Protein AF-A0A7C0Z075-F1 (afdb_monomer_lite)

Structure (mmCIF, N/CA/C/O backbone):
data_AF-A0A7C0Z075-F1
#
_entry.id   AF-A0A7C0Z075-F1
#
loop_
_atom_site.group_PDB
_atom_site.id
_atom_site.type_symbol
_atom_site.label_atom_id
_atom_site.label_alt_id
_atom_site.label_comp_id
_atom_site.label_asym_id
_atom_site.label_entity_id
_atom_site.label_seq_id
_atom_site.pdbx_PDB_ins_code
_atom_site.Cartn_x
_atom_site.Cartn_y
_atom_site.Cartn_z
_atom_site.occupancy
_atom_site.B_iso_or_equiv
_atom_site.auth_seq_id
_atom_site.auth_comp_id
_atom_site.auth_asym_id
_atom_site.auth_atom_id
_atom_site.pdbx_PDB_model_num
ATOM 1 N N . MET A 1 1 ? 10.831 -14.791 -7.312 1.00 82.00 1 MET A N 1
ATOM 2 C CA . MET A 1 1 ? 11.013 -13.399 -7.764 1.00 82.00 1 MET A CA 1
ATOM 3 C C . MET A 1 1 ? 12.440 -13.227 -8.259 1.00 82.00 1 MET A C 1
ATOM 5 O O . MET A 1 1 ? 13.346 -13.721 -7.596 1.00 82.00 1 MET A O 1
ATOM 9 N N . TYR A 1 2 ? 12.638 -12.569 -9.396 1.00 87.31 2 TYR A N 1
ATOM 10 C CA . TYR A 1 2 ? 13.955 -12.179 -9.904 1.00 87.31 2 TYR A CA 1
ATOM 11 C C . TYR A 1 2 ? 13.873 -10.801 -10.564 1.00 87.31 2 TYR A C 1
ATOM 13 O O . TYR A 1 2 ? 12.789 -10.328 -10.909 1.00 87.31 2 TYR A O 1
ATOM 21 N N . VAL A 1 3 ? 15.024 -10.152 -10.726 1.00 93.06 3 VAL A N 1
ATOM 22 C CA . VAL A 1 3 ? 15.117 -8.815 -11.324 1.00 93.06 3 VAL A CA 1
ATOM 23 C C . VAL A 1 3 ? 15.814 -8.900 -12.670 1.00 93.06 3 VAL A C 1
ATOM 25 O O . VAL A 1 3 ? 16.849 -9.546 -12.785 1.00 93.06 3 VAL A O 1
ATOM 28 N N . VAL A 1 4 ? 15.299 -8.216 -13.684 1.00 94.50 4 VAL A N 1
ATOM 29 C CA . VAL A 1 4 ? 16.052 -7.949 -14.914 1.00 94.50 4 VAL A CA 1
ATOM 30 C C . VAL A 1 4 ? 16.475 -6.488 -14.905 1.00 94.50 4 VAL A C 1
ATOM 32 O O . VAL A 1 4 ? 15.643 -5.595 -14.751 1.00 94.50 4 VAL A O 1
ATOM 35 N N . ILE A 1 5 ? 17.774 -6.250 -15.060 1.00 95.38 5 ILE A N 1
ATOM 36 C CA . ILE A 1 5 ? 18.376 -4.919 -15.115 1.00 95.38 5 ILE A CA 1
ATOM 37 C C . ILE A 1 5 ? 18.828 -4.684 -16.550 1.00 95.38 5 ILE A C 1
ATOM 39 O O . ILE A 1 5 ? 19.746 -5.348 -17.034 1.00 95.38 5 ILE A O 1
ATOM 43 N N . ILE A 1 6 ? 18.207 -3.723 -17.224 1.00 95.25 6 ILE A N 1
ATOM 44 C CA . ILE A 1 6 ? 18.663 -3.242 -18.526 1.00 95.25 6 ILE A CA 1
ATOM 45 C C . ILE A 1 6 ? 19.700 -2.154 -18.281 1.00 95.25 6 ILE A C 1
ATOM 47 O O . ILE A 1 6 ? 19.419 -1.159 -17.602 1.00 95.25 6 ILE A O 1
ATOM 51 N N . ARG A 1 7 ? 20.899 -2.349 -18.838 1.00 94.62 7 ARG A N 1
ATOM 52 C CA . ARG A 1 7 ? 22.013 -1.403 -18.704 1.00 94.62 7 ARG A CA 1
ATOM 53 C C . ARG A 1 7 ? 21.632 -0.015 -19.213 1.00 94.62 7 ARG A C 1
ATOM 55 O O . ARG A 1 7 ? 21.150 0.139 -20.329 1.00 94.62 7 ARG A O 1
ATOM 62 N N . GLY A 1 8 ? 21.915 0.981 -18.388 1.00 92.94 8 GLY A N 1
ATOM 63 C CA . GLY A 1 8 ? 21.719 2.400 -18.653 1.00 92.94 8 GLY A CA 1
ATOM 64 C C . GLY A 1 8 ? 22.325 3.220 -17.516 1.00 92.94 8 GLY A C 1
ATOM 65 O O . GLY A 1 8 ? 22.737 2.630 -16.518 1.00 92.94 8 GLY A O 1
ATOM 66 N N . PRO A 1 9 ? 22.399 4.555 -17.614 1.00 94.62 9 PRO A N 1
ATOM 67 C CA . PRO A 1 9 ? 22.987 5.388 -16.566 1.00 94.62 9 PRO A CA 1
ATOM 68 C C . PRO A 1 9 ? 22.493 5.028 -15.152 1.00 94.62 9 PRO A C 1
ATOM 70 O O . PRO A 1 9 ? 21.284 4.964 -14.913 1.00 94.62 9 PRO A O 1
ATOM 73 N N . GLY A 1 10 ? 23.434 4.778 -14.233 1.00 91.50 10 GLY A N 1
ATOM 74 C CA . GLY A 1 10 ? 23.166 4.428 -12.831 1.00 91.50 10 GLY A CA 1
ATOM 75 C C . GLY A 1 10 ? 22.965 2.934 -12.541 1.00 91.50 10 GLY A C 1
ATOM 76 O O . GLY A 1 10 ? 22.656 2.583 -11.402 1.00 91.50 10 GLY A O 1
ATOM 77 N N . TYR A 1 11 ? 23.128 2.037 -13.524 1.00 94.75 11 TYR A N 1
ATOM 78 C CA . TYR A 1 11 ? 22.922 0.598 -13.305 1.00 94.75 11 TYR A CA 1
ATOM 79 C C . TYR A 1 11 ? 23.939 -0.019 -12.332 1.00 94.75 11 TYR A C 1
ATOM 81 O O . TYR A 1 11 ? 23.600 -0.977 -11.644 1.00 94.75 11 TYR A O 1
ATOM 89 N N . GLU A 1 12 ? 25.165 0.503 -12.243 1.00 95.56 12 GLU A N 1
ATOM 90 C CA . GLU A 1 12 ? 26.201 -0.029 -11.353 1.00 95.56 12 GLU A CA 1
ATOM 91 C C . GLU A 1 12 ? 25.809 0.108 -9.879 1.00 95.56 12 GLU A C 1
ATOM 93 O O . GLU A 1 12 ? 26.007 -0.819 -9.091 1.00 95.56 12 GLU A O 1
ATOM 98 N N . GLU A 1 13 ? 25.213 1.245 -9.512 1.00 93.88 13 GLU A N 1
ATOM 99 C CA . GLU A 1 13 ? 24.719 1.489 -8.154 1.00 93.88 13 GLU A CA 1
ATOM 100 C C . GLU A 1 13 ? 23.570 0.542 -7.810 1.00 93.88 13 GLU A C 1
ATOM 102 O O . GLU A 1 13 ? 23.554 -0.044 -6.729 1.00 93.88 13 GLU A O 1
ATOM 107 N N . VAL A 1 14 ? 22.657 0.328 -8.762 1.00 92.94 14 VAL A N 1
ATOM 108 C CA . VAL A 1 14 ? 21.564 -0.639 -8.622 1.00 92.94 14 VAL A CA 1
ATOM 109 C C . VAL A 1 14 ? 22.109 -2.053 -8.436 1.00 92.94 14 VAL A C 1
ATOM 111 O O . VAL A 1 14 ? 21.690 -2.754 -7.521 1.00 92.94 14 VAL A O 1
ATOM 114 N N . VAL A 1 15 ? 23.044 -2.490 -9.286 1.00 94.69 15 VAL A N 1
ATOM 115 C CA . VAL A 1 15 ? 23.647 -3.829 -9.201 1.00 94.69 15 VAL A CA 1
ATOM 116 C C . VAL A 1 15 ? 24.309 -4.023 -7.843 1.00 94.69 15 VAL A C 1
ATOM 118 O O . VAL A 1 15 ? 24.122 -5.066 -7.218 1.00 94.69 15 VAL A O 1
ATOM 121 N N . LYS A 1 16 ? 25.045 -3.018 -7.357 1.00 93.88 16 LYS A N 1
ATOM 122 C CA . LYS A 1 16 ? 25.688 -3.052 -6.041 1.00 93.88 16 LYS A CA 1
ATOM 123 C C . LYS A 1 16 ? 24.668 -3.234 -4.913 1.00 93.88 16 LYS A C 1
ATOM 125 O O . LYS A 1 16 ? 24.890 -4.074 -4.045 1.00 93.88 16 LYS A O 1
ATOM 130 N N . GLU A 1 17 ? 23.566 -2.489 -4.943 1.00 90.38 17 GLU A N 1
ATOM 131 C CA . GLU A 1 17 ? 22.503 -2.555 -3.929 1.00 90.38 17 GLU A CA 1
ATOM 132 C C . GLU A 1 17 ? 21.728 -3.882 -3.980 1.00 90.38 17 GLU A C 1
ATOM 134 O O . GLU A 1 17 ? 21.493 -4.525 -2.963 1.00 90.38 17 GLU A O 1
ATOM 139 N N . ILE A 1 18 ? 21.373 -4.357 -5.174 1.00 90.00 18 ILE A N 1
ATOM 140 C CA . ILE A 1 18 ? 20.684 -5.644 -5.357 1.00 90.00 18 ILE A CA 1
ATOM 141 C C . ILE A 1 18 ? 21.580 -6.809 -4.905 1.00 90.00 18 ILE A C 1
ATOM 143 O O . ILE A 1 18 ? 21.107 -7.744 -4.254 1.00 90.00 18 ILE A O 1
ATOM 147 N N . THR A 1 19 ? 22.884 -6.729 -5.193 1.00 90.50 19 THR A N 1
ATOM 148 C CA . THR A 1 19 ? 23.871 -7.737 -4.776 1.00 90.50 19 THR A CA 1
ATOM 149 C C . THR A 1 19 ? 24.065 -7.744 -3.262 1.00 90.50 19 THR A C 1
ATOM 151 O O . THR A 1 19 ? 24.105 -8.820 -2.668 1.00 90.50 19 THR A O 1
ATOM 154 N N . SER A 1 20 ? 24.150 -6.574 -2.614 1.00 88.94 20 SER A N 1
ATOM 155 C CA . SER A 1 20 ? 24.311 -6.487 -1.152 1.00 88.94 20 SER A CA 1
ATOM 156 C C . SER A 1 20 ? 23.126 -7.095 -0.394 1.00 88.94 20 SER A C 1
ATOM 158 O O . SER A 1 20 ? 23.295 -7.587 0.719 1.00 88.94 20 SER A O 1
ATOM 160 N N . LYS A 1 21 ? 21.948 -7.126 -1.028 1.00 83.75 21 LYS A N 1
ATOM 161 C CA . LYS A 1 21 ? 20.717 -7.733 -0.510 1.00 83.75 21 LYS A CA 1
ATOM 162 C C . LYS A 1 21 ? 20.519 -9.203 -0.893 1.00 83.75 21 LYS A C 1
ATOM 164 O O . LYS A 1 21 ? 19.518 -9.796 -0.501 1.00 83.75 21 LYS A O 1
ATOM 169 N N . GLY A 1 22 ? 21.444 -9.804 -1.647 1.00 85.06 22 GLY A N 1
ATOM 170 C CA . GLY A 1 22 ? 21.376 -11.217 -2.038 1.00 85.06 22 GLY A CA 1
ATOM 171 C C . GLY A 1 22 ? 20.229 -11.558 -2.998 1.00 85.06 22 GLY A C 1
ATOM 172 O O . GLY A 1 22 ? 19.761 -12.695 -3.018 1.00 85.06 22 GLY A O 1
ATOM 173 N N . ILE A 1 23 ? 19.746 -10.588 -3.779 1.00 83.94 23 ILE A N 1
ATOM 174 C CA . ILE A 1 23 ? 18.642 -10.786 -4.726 1.00 83.94 23 ILE A CA 1
ATOM 175 C C . ILE A 1 23 ? 19.183 -11.391 -6.025 1.00 83.94 23 ILE A C 1
ATOM 177 O O . ILE A 1 23 ? 20.178 -10.917 -6.572 1.00 83.94 23 ILE A O 1
ATOM 181 N N . SER A 1 24 ? 18.488 -12.389 -6.573 1.00 87.69 24 SER A N 1
ATOM 182 C CA . SER A 1 24 ? 18.804 -12.914 -7.905 1.00 87.69 24 SER A CA 1
ATOM 183 C C . SER A 1 24 ? 18.434 -11.909 -8.997 1.00 87.69 24 SER A C 1
ATOM 185 O O . SER A 1 24 ? 17.286 -11.454 -9.071 1.00 87.69 24 SER A O 1
ATOM 187 N N . PHE A 1 25 ? 19.380 -11.605 -9.884 1.00 93.25 25 PHE A N 1
ATOM 188 C CA . PHE A 1 25 ? 19.151 -10.709 -11.011 1.00 93.25 25 PHE A CA 1
ATOM 189 C C . PHE A 1 25 ? 19.828 -11.183 -12.299 1.00 93.25 25 PHE A C 1
ATOM 191 O O . PHE A 1 25 ? 20.830 -11.897 -12.283 1.00 93.25 25 PHE A O 1
ATOM 198 N N . HIS A 1 26 ? 19.293 -10.715 -13.421 1.00 94.25 26 HIS A N 1
ATOM 199 C CA . HIS A 1 26 ? 19.885 -10.822 -14.744 1.00 94.25 26 HIS A CA 1
ATOM 200 C C . HIS A 1 26 ? 20.260 -9.427 -15.227 1.00 94.25 26 HIS A C 1
ATOM 202 O O . HIS A 1 26 ? 19.407 -8.549 -15.346 1.00 94.25 26 HIS A O 1
ATOM 208 N N . LEU A 1 27 ? 21.543 -9.218 -15.511 1.00 94.50 27 LEU A N 1
ATOM 209 C CA . LEU A 1 27 ? 22.021 -7.992 -16.135 1.00 94.50 27 LEU A CA 1
ATOM 210 C C . LEU A 1 27 ? 22.032 -8.184 -17.651 1.00 94.50 27 LEU A C 1
ATOM 212 O O . LEU A 1 27 ? 22.744 -9.050 -18.155 1.00 94.50 27 LEU A O 1
ATOM 216 N N . VAL A 1 28 ? 21.253 -7.376 -18.363 1.00 93.00 28 VAL A N 1
ATOM 217 C CA . VAL A 1 28 ? 21.014 -7.534 -19.799 1.00 93.00 28 VAL A CA 1
ATOM 218 C C . VAL A 1 28 ? 21.443 -6.274 -20.543 1.00 93.00 28 VAL A C 1
ATOM 220 O O . VAL A 1 28 ? 21.228 -5.145 -20.092 1.00 93.00 28 VAL A O 1
ATOM 223 N N . ASP A 1 29 ? 22.075 -6.479 -21.695 1.00 85.44 29 ASP A N 1
ATOM 224 C CA . ASP A 1 29 ? 22.382 -5.411 -22.636 1.00 85.44 29 ASP A CA 1
ATOM 225 C C . ASP A 1 29 ? 21.190 -5.163 -23.570 1.00 85.44 29 ASP A C 1
ATOM 227 O O . ASP A 1 29 ? 20.505 -6.101 -23.977 1.00 85.44 29 ASP A O 1
ATOM 231 N N . SER A 1 30 ? 20.963 -3.903 -23.942 1.00 74.00 30 SER A N 1
ATOM 232 C CA . SER A 1 30 ? 19.887 -3.498 -24.857 1.00 74.00 30 SER A CA 1
ATOM 233 C C . SER A 1 30 ? 19.842 -4.289 -26.172 1.00 74.00 30 SER A C 1
ATOM 235 O O . SER A 1 30 ? 18.768 -4.486 -26.731 1.00 74.00 30 SER A O 1
ATOM 237 N N . SER A 1 31 ? 20.989 -4.788 -26.638 1.00 74.44 31 SER A N 1
ATOM 238 C CA . SER A 1 31 ? 21.134 -5.545 -27.888 1.00 74.44 31 SER A CA 1
ATOM 239 C C . SER A 1 31 ? 20.492 -6.940 -27.891 1.00 74.44 31 SER A C 1
ATOM 241 O O . SER A 1 31 ? 20.316 -7.519 -28.960 1.00 74.44 31 SER A O 1
ATOM 243 N N . ILE A 1 32 ? 20.137 -7.483 -26.724 1.00 79.62 32 ILE A N 1
ATOM 244 C CA . ILE A 1 32 ? 19.656 -8.870 -26.564 1.00 79.62 32 ILE A CA 1
ATOM 245 C C . ILE A 1 32 ? 18.150 -8.900 -26.221 1.00 79.62 32 ILE A C 1
ATOM 247 O O . ILE A 1 32 ? 17.553 -9.958 -26.041 1.00 79.62 32 ILE A O 1
ATOM 251 N N . ILE A 1 33 ? 17.503 -7.735 -26.133 1.00 82.12 33 ILE A N 1
ATOM 252 C CA . ILE A 1 33 ? 16.123 -7.606 -25.656 1.00 82.12 33 ILE A CA 1
ATOM 253 C C . ILE A 1 33 ? 15.150 -7.595 -26.832 1.00 82.12 33 ILE A C 1
ATOM 255 O O . ILE A 1 33 ? 15.295 -6.805 -27.765 1.00 82.12 33 ILE A O 1
ATOM 259 N N . ASN A 1 34 ? 14.093 -8.407 -26.744 1.00 88.62 34 ASN A N 1
ATOM 260 C CA . ASN A 1 34 ? 12.911 -8.231 -27.582 1.00 88.62 34 ASN A CA 1
ATOM 261 C C . ASN A 1 34 ? 12.144 -6.977 -27.122 1.00 88.62 34 ASN A C 1
ATOM 263 O O . ASN A 1 34 ? 11.273 -7.035 -26.252 1.00 88.62 34 ASN A O 1
ATOM 267 N N . GLU A 1 35 ? 12.528 -5.820 -27.660 1.00 90.06 35 GLU A N 1
ATOM 268 C CA . GLU A 1 35 ? 12.030 -4.516 -27.217 1.00 90.06 35 GLU A CA 1
ATOM 269 C C . GLU A 1 35 ? 10.503 -4.384 -27.361 1.00 90.06 35 GLU A C 1
ATOM 271 O O . GLU A 1 35 ? 9.847 -3.858 -26.461 1.00 90.06 35 GLU A O 1
ATOM 276 N N . GLU A 1 36 ? 9.916 -4.883 -28.451 1.00 91.31 36 GLU A N 1
ATOM 277 C CA . GLU A 1 36 ? 8.473 -4.760 -28.697 1.00 91.31 36 GLU A CA 1
ATOM 278 C C . GLU A 1 36 ? 7.639 -5.520 -27.661 1.00 91.31 36 GLU A C 1
ATOM 280 O O . GLU A 1 36 ? 6.662 -4.989 -27.120 1.00 91.31 36 GLU A O 1
ATOM 285 N N . GLU A 1 37 ? 8.047 -6.751 -27.357 1.00 90.94 37 GLU A N 1
ATOM 286 C CA . GLU A 1 37 ? 7.407 -7.595 -26.352 1.00 90.94 37 GLU A CA 1
ATOM 287 C C . GLU A 1 37 ? 7.506 -6.975 -24.962 1.00 90.94 37 GLU A C 1
ATOM 289 O O . GLU A 1 37 ? 6.494 -6.832 -24.272 1.00 90.94 37 GLU A O 1
ATOM 294 N N . LEU A 1 38 ? 8.691 -6.492 -24.597 1.00 92.94 38 LEU A N 1
ATOM 295 C CA . LEU A 1 38 ? 8.895 -5.876 -23.299 1.00 92.94 38 LEU A CA 1
ATOM 296 C C . LEU A 1 38 ? 8.086 -4.580 -23.135 1.00 92.94 38 LEU A C 1
ATOM 298 O O . LEU A 1 38 ? 7.497 -4.333 -22.083 1.00 92.94 38 LEU A O 1
ATOM 302 N N . ILE A 1 39 ? 8.005 -3.744 -24.174 1.00 94.25 39 ILE A N 1
ATOM 303 C CA . ILE A 1 39 ? 7.161 -2.540 -24.149 1.00 94.25 39 ILE A CA 1
ATOM 304 C C . ILE A 1 39 ? 5.693 -2.919 -23.939 1.00 94.25 39 ILE A C 1
ATOM 306 O O . ILE A 1 39 ? 4.981 -2.222 -23.209 1.00 94.25 39 ILE A O 1
ATOM 310 N N . ARG A 1 40 ? 5.224 -4.000 -24.574 1.00 93.81 40 ARG A N 1
ATOM 311 C CA . ARG A 1 40 ? 3.862 -4.513 -24.393 1.00 93.81 40 ARG A CA 1
ATOM 312 C C . ARG A 1 40 ? 3.636 -4.967 -22.952 1.00 93.81 40 ARG A C 1
ATOM 314 O O . ARG A 1 40 ? 2.621 -4.582 -22.379 1.00 93.81 40 ARG A O 1
ATOM 321 N N . GLU A 1 41 ? 4.575 -5.694 -22.353 1.00 94.56 41 GLU A N 1
ATOM 322 C CA . GLU A 1 41 ? 4.500 -6.112 -20.946 1.00 94.56 41 GLU A CA 1
ATOM 323 C C . GLU A 1 41 ? 4.470 -4.918 -19.986 1.00 94.56 41 GLU A C 1
ATOM 325 O O . GLU A 1 41 ? 3.538 -4.787 -19.192 1.00 94.56 41 GLU A O 1
ATOM 330 N N . ILE A 1 42 ? 5.404 -3.970 -20.130 1.00 94.19 42 ILE A N 1
ATOM 331 C CA . ILE A 1 42 ? 5.438 -2.724 -19.342 1.00 94.19 42 ILE A CA 1
ATOM 332 C C . ILE A 1 42 ? 4.113 -1.964 -19.475 1.00 94.19 42 ILE A C 1
ATOM 334 O O . ILE A 1 42 ? 3.613 -1.362 -18.520 1.00 94.19 42 ILE A O 1
ATOM 338 N N . ARG A 1 43 ? 3.522 -1.954 -20.676 1.00 92.06 43 ARG A N 1
ATOM 339 C CA . ARG A 1 43 ? 2.240 -1.286 -20.909 1.00 92.06 43 ARG A CA 1
ATOM 340 C C . ARG A 1 43 ? 1.041 -2.051 -20.353 1.00 92.06 43 ARG A C 1
ATOM 342 O O . ARG A 1 43 ? 0.025 -1.399 -20.109 1.00 92.06 43 ARG A O 1
ATOM 349 N N . GLY A 1 44 ? 1.161 -3.364 -20.187 1.00 89.56 44 GLY A N 1
ATOM 350 C CA . GLY A 1 44 ? 0.145 -4.248 -19.620 1.00 89.56 44 GLY A CA 1
ATOM 351 C C . GLY A 1 44 ? 0.040 -4.162 -18.099 1.00 89.56 44 GLY A C 1
ATOM 352 O O . GLY A 1 44 ? -1.009 -4.494 -17.555 1.00 89.56 44 GLY A O 1
ATOM 353 N N . LEU A 1 45 ? 1.076 -3.661 -17.419 1.00 88.62 45 LEU A N 1
ATOM 354 C CA . LEU A 1 45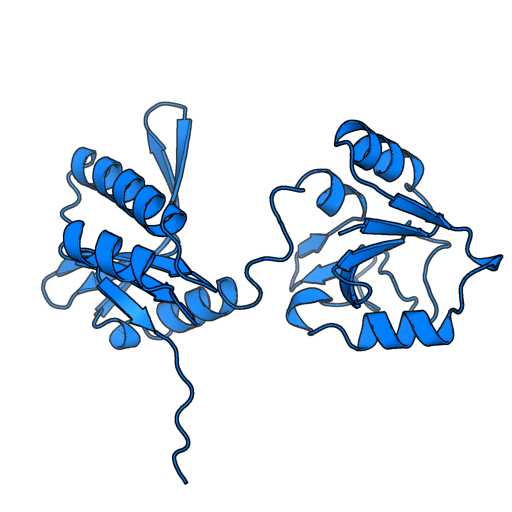 ? 1.026 -3.410 -15.980 1.00 88.62 45 LEU A CA 1
ATOM 355 C C . LEU A 1 45 ? -0.136 -2.459 -15.608 1.00 88.62 45 LEU A C 1
ATOM 357 O O . LEU A 1 45 ? -0.356 -1.452 -16.302 1.00 88.62 45 LEU A O 1
ATOM 361 N N . PRO A 1 46 ? -0.847 -2.711 -14.491 1.00 84.25 46 PRO A N 1
ATOM 362 C CA . PRO A 1 46 ? -1.889 -1.816 -14.000 1.00 84.25 46 PRO A CA 1
ATOM 363 C C . PRO A 1 46 ? -1.359 -0.385 -13.821 1.00 84.25 46 PRO A C 1
ATOM 365 O O . PRO A 1 46 ? -0.244 -0.219 -13.320 1.00 84.25 46 PRO A O 1
ATOM 368 N N . PRO A 1 47 ? -2.116 0.669 -14.192 1.00 83.31 47 PRO A N 1
ATOM 369 C CA . PRO A 1 47 ? -1.693 2.063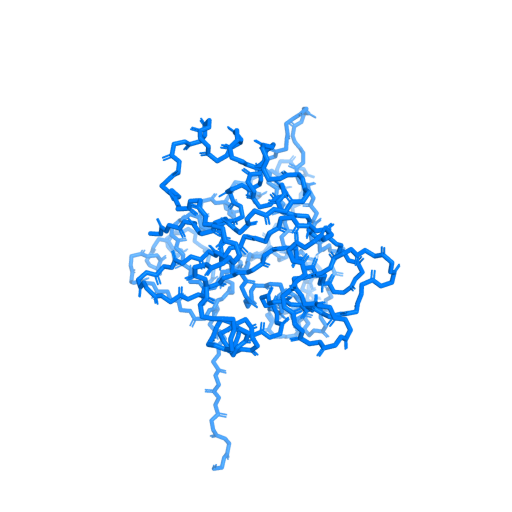 -14.021 1.00 83.31 47 PRO A CA 1
ATOM 370 C C . PRO A 1 47 ? -1.209 2.418 -12.607 1.00 83.31 47 PRO A C 1
ATOM 372 O O . PRO A 1 47 ? -0.338 3.271 -12.469 1.00 83.31 47 PRO A O 1
ATOM 375 N N . GLN A 1 48 ? -1.742 1.747 -11.586 1.00 80.06 48 GLN A N 1
ATOM 376 C CA . GLN A 1 48 ? -1.379 1.888 -10.176 1.00 80.06 48 GLN A CA 1
ATOM 377 C C . GLN A 1 48 ? 0.023 1.338 -9.867 1.00 80.06 48 GLN A C 1
ATOM 379 O O . GLN A 1 48 ? 0.714 1.884 -9.017 1.00 80.06 48 GLN A O 1
ATOM 384 N N . ILE A 1 49 ? 0.468 0.303 -10.588 1.00 81.62 49 ILE A N 1
ATOM 385 C CA . ILE A 1 49 ? 1.831 -0.236 -10.495 1.00 81.62 49 ILE A CA 1
ATOM 386 C C . ILE A 1 49 ? 2.787 0.609 -11.321 1.00 81.62 49 ILE A C 1
ATOM 388 O O . ILE A 1 49 ? 3.751 1.159 -10.797 1.00 81.62 49 ILE A O 1
ATOM 392 N N . ARG A 1 50 ? 2.525 0.714 -12.630 1.00 86.44 50 ARG A N 1
ATOM 393 C CA . ARG A 1 50 ? 3.495 1.287 -13.576 1.00 86.44 50 ARG A CA 1
ATOM 394 C C . ARG A 1 50 ? 3.572 2.808 -13.516 1.00 86.44 50 ARG A C 1
ATOM 396 O O . ARG A 1 50 ? 4.544 3.394 -13.983 1.00 86.44 50 ARG A O 1
ATOM 403 N N . GLY A 1 51 ? 2.524 3.463 -13.019 1.00 87.44 51 GLY A N 1
ATOM 404 C CA . GLY A 1 51 ? 2.385 4.911 -13.064 1.00 87.44 51 GLY A CA 1
ATOM 405 C C . GLY A 1 51 ? 2.544 5.493 -14.469 1.00 87.44 51 GLY A C 1
ATOM 406 O O . GLY A 1 51 ? 2.175 4.905 -15.490 1.00 87.44 51 GLY A O 1
ATOM 407 N N . LYS A 1 52 ? 3.118 6.692 -14.538 1.00 89.06 52 LYS A N 1
ATOM 408 C CA . LYS A 1 52 ? 3.597 7.272 -15.789 1.00 89.06 52 LYS A CA 1
ATOM 409 C C . LYS A 1 52 ? 4.912 6.598 -16.161 1.00 89.06 52 LYS A C 1
ATOM 411 O O . LYS A 1 52 ? 5.886 6.672 -15.423 1.00 89.06 52 LYS A O 1
ATOM 416 N N . ILE A 1 53 ? 4.935 6.043 -17.368 1.00 87.25 53 ILE A N 1
ATOM 417 C CA . ILE A 1 53 ? 6.092 5.340 -17.945 1.00 87.25 53 ILE A CA 1
ATOM 418 C C . ILE A 1 53 ? 6.726 6.065 -19.140 1.00 87.25 53 ILE A C 1
ATOM 420 O O . ILE A 1 53 ? 7.731 5.603 -19.662 1.00 87.25 53 ILE A O 1
ATOM 424 N N . ARG A 1 54 ? 6.147 7.192 -19.589 1.00 84.38 54 ARG A N 1
ATOM 425 C CA . ARG A 1 54 ? 6.576 7.932 -20.799 1.00 84.38 54 ARG A CA 1
ATOM 426 C C . ARG A 1 54 ? 6.808 9.434 -20.598 1.00 84.38 54 ARG A C 1
ATOM 428 O O . ARG A 1 54 ? 7.645 10.021 -21.278 1.00 84.38 54 ARG A O 1
ATOM 435 N N . TYR A 1 55 ? 6.056 10.085 -19.706 1.00 81.00 55 TYR A N 1
ATOM 436 C CA . TYR A 1 55 ? 6.153 11.530 -19.466 1.00 81.00 55 TYR A CA 1
ATOM 437 C C . TYR A 1 55 ? 6.361 11.851 -17.982 1.00 81.00 55 TYR A C 1
ATOM 439 O O . TYR A 1 55 ? 5.439 11.692 -17.185 1.00 81.00 55 TYR A O 1
ATOM 447 N N . GLY A 1 56 ? 7.567 12.316 -17.637 1.00 73.19 56 GLY A N 1
ATOM 448 C CA . GLY A 1 56 ? 8.009 12.501 -16.249 1.00 73.19 56 GLY A CA 1
ATOM 449 C C . GLY A 1 56 ? 8.423 13.926 -15.873 1.00 73.19 56 GLY A C 1
ATOM 450 O O . GLY A 1 56 ? 9.285 14.094 -15.021 1.00 73.19 56 GLY A O 1
ATOM 451 N N . LYS A 1 57 ? 7.906 14.963 -16.558 1.00 79.25 57 LYS A N 1
ATOM 452 C CA . LYS A 1 57 ? 8.268 16.387 -16.327 1.00 79.25 57 LYS A CA 1
ATOM 453 C C . LYS A 1 57 ? 9.794 16.633 -16.202 1.00 79.25 57 LYS A C 1
ATOM 455 O O . LYS A 1 57 ? 10.245 17.365 -15.331 1.00 79.25 57 LYS A O 1
ATOM 460 N N . GLY A 1 58 ? 10.593 16.005 -17.070 1.00 80.50 58 GLY A N 1
ATOM 461 C CA . GLY A 1 58 ? 12.061 16.132 -17.076 1.00 80.50 58 GLY A CA 1
ATOM 462 C C . GLY A 1 58 ? 12.816 15.022 -16.336 1.00 80.50 58 GLY A C 1
ATOM 463 O O . GLY A 1 58 ? 14.038 14.974 -16.424 1.00 80.50 58 GLY A O 1
ATOM 464 N N . LYS A 1 59 ? 12.121 14.098 -15.662 1.00 88.31 59 LYS A N 1
ATOM 465 C CA . LYS A 1 59 ? 12.717 12.869 -15.120 1.00 88.31 59 LYS A CA 1
ATOM 466 C C . LYS A 1 59 ? 12.712 11.743 -16.163 1.00 88.31 59 LYS A C 1
ATOM 468 O O . LYS A 1 59 ? 11.730 11.627 -16.910 1.00 88.31 59 LYS A O 1
ATOM 473 N N . PRO A 1 60 ? 13.780 10.927 -16.241 1.00 91.44 60 PRO A N 1
ATOM 474 C CA . PRO A 1 60 ? 13.827 9.808 -17.168 1.00 91.44 60 PRO A CA 1
ATOM 475 C C . PRO A 1 60 ? 12.832 8.728 -16.732 1.00 91.44 60 PRO A C 1
ATOM 477 O O . PRO A 1 60 ? 12.748 8.375 -15.566 1.00 91.44 60 PRO A O 1
ATOM 480 N N . LEU A 1 61 ? 12.051 8.218 -17.677 1.00 94.62 61 LEU A N 1
ATOM 481 C CA . LEU A 1 61 ? 11.085 7.136 -17.474 1.00 94.62 61 LEU A CA 1
ATOM 482 C C . LEU A 1 61 ? 11.453 5.951 -18.373 1.00 94.62 61 LEU A C 1
ATOM 484 O O . LEU A 1 61 ? 12.237 6.155 -19.299 1.00 94.62 61 LEU A O 1
ATOM 488 N N . PRO A 1 62 ? 10.924 4.738 -18.141 1.00 94.62 62 PRO A N 1
ATOM 489 C CA . PRO A 1 62 ? 11.380 3.522 -18.812 1.00 94.62 62 PRO A CA 1
ATOM 490 C C . PRO A 1 62 ? 11.102 3.555 -20.311 1.00 94.62 62 PRO A C 1
ATOM 492 O O . PRO A 1 62 ? 11.823 2.913 -21.070 1.00 94.62 62 PRO A O 1
ATOM 495 N N . LEU A 1 63 ? 10.117 4.344 -20.757 1.00 95.12 63 LEU A N 1
ATOM 496 C CA . LEU A 1 63 ? 9.868 4.616 -22.165 1.00 95.12 63 LEU A CA 1
ATOM 497 C C . LEU A 1 63 ? 10.173 6.077 -22.522 1.00 95.12 63 LEU A C 1
ATOM 499 O O . LEU A 1 63 ? 9.806 7.023 -21.825 1.00 95.12 63 LEU A O 1
ATOM 503 N N . THR A 1 64 ? 10.792 6.264 -23.681 1.00 91.44 64 THR A N 1
ATOM 504 C CA . THR A 1 64 ? 10.989 7.562 -24.328 1.00 91.44 64 THR A CA 1
ATOM 505 C C . THR A 1 64 ? 9.659 8.151 -24.794 1.00 91.44 64 THR A C 1
ATOM 507 O O . THR A 1 64 ? 8.658 7.449 -24.964 1.00 91.44 64 THR A O 1
ATOM 510 N N . ARG A 1 65 ? 9.648 9.445 -25.148 1.00 85.44 65 ARG A N 1
ATOM 511 C CA . ARG A 1 65 ? 8.498 10.054 -25.841 1.00 85.44 65 ARG A CA 1
ATOM 512 C C . ARG A 1 65 ? 8.160 9.352 -27.156 1.00 85.44 65 ARG A C 1
ATOM 514 O O . ARG A 1 65 ? 7.000 9.399 -27.533 1.00 85.44 65 ARG A O 1
ATOM 521 N N . GLY A 1 66 ? 9.099 8.682 -27.820 1.00 85.88 66 GLY A N 1
ATOM 522 C CA . GLY A 1 66 ? 8.821 7.862 -29.006 1.00 85.88 66 GLY A CA 1
ATOM 523 C C . GLY A 1 66 ? 8.167 6.512 -28.691 1.00 85.88 66 GLY A C 1
ATOM 524 O O . GLY A 1 66 ? 7.779 5.797 -29.604 1.00 85.88 66 GLY A O 1
ATOM 525 N N . GLY A 1 67 ? 8.029 6.158 -27.409 1.00 87.88 67 GLY A N 1
ATOM 526 C CA . GLY A 1 67 ? 7.461 4.889 -26.966 1.00 87.88 67 GLY A CA 1
ATOM 527 C C . GLY A 1 67 ? 8.442 3.717 -26.966 1.00 87.88 67 GLY A C 1
ATOM 528 O O . GLY A 1 67 ? 7.983 2.612 -26.703 1.00 87.88 67 GLY A O 1
ATOM 529 N N . ARG A 1 68 ? 9.732 3.972 -27.227 1.00 92.25 68 ARG A N 1
ATOM 530 C CA . ARG A 1 68 ? 10.857 3.019 -27.152 1.00 92.25 68 ARG A CA 1
ATOM 531 C C . ARG A 1 68 ? 11.440 2.934 -25.748 1.00 92.25 68 ARG A C 1
ATOM 533 O O . ARG A 1 68 ? 11.275 3.898 -25.001 1.00 92.25 68 ARG A O 1
ATOM 540 N N . LEU A 1 69 ? 12.152 1.864 -25.411 1.00 93.50 69 LEU A N 1
ATOM 541 C CA . LEU A 1 69 ? 12.875 1.748 -24.144 1.00 93.50 69 LEU A CA 1
ATOM 542 C C . LEU A 1 69 ? 13.905 2.877 -24.002 1.00 93.50 69 LEU A C 1
ATOM 544 O O . LEU A 1 69 ? 14.576 3.273 -24.952 1.00 93.50 69 LEU A O 1
ATOM 548 N N . ASN A 1 70 ? 14.013 3.430 -22.800 1.00 93.62 70 ASN A N 1
ATOM 549 C CA . ASN A 1 70 ? 14.841 4.597 -22.505 1.00 93.62 70 ASN A CA 1
ATOM 550 C C . ASN A 1 70 ? 16.154 4.237 -21.791 1.00 93.62 70 ASN A C 1
ATOM 552 O O . ASN A 1 70 ? 16.615 4.971 -20.915 1.00 93.62 70 ASN A O 1
ATOM 556 N N . TYR A 1 71 ? 16.765 3.115 -22.171 1.00 91.81 71 TYR A N 1
ATOM 557 C CA . TYR A 1 71 ? 18.001 2.619 -21.557 1.00 91.81 71 TYR A CA 1
ATOM 558 C C . TYR A 1 71 ? 19.198 3.574 -21.746 1.00 91.81 71 TYR A C 1
ATOM 560 O O . TYR A 1 71 ? 20.159 3.537 -20.989 1.00 91.81 71 TYR A O 1
ATOM 568 N N . VAL A 1 72 ? 19.127 4.498 -22.712 1.00 92.06 72 VAL A N 1
ATOM 569 C CA . VAL A 1 72 ? 20.156 5.531 -22.938 1.00 92.06 72 VAL A CA 1
ATOM 570 C C . VAL A 1 72 ? 20.230 6.546 -21.791 1.00 92.06 72 VAL A C 1
ATOM 572 O O . VAL A 1 72 ? 21.311 7.041 -21.488 1.00 92.06 72 VAL A O 1
ATOM 575 N N . ASN A 1 73 ? 19.102 6.872 -21.151 1.00 92.62 73 ASN A N 1
ATOM 576 C CA . ASN A 1 73 ? 19.033 7.953 -20.157 1.00 92.62 73 ASN A CA 1
ATOM 577 C C . ASN A 1 73 ? 18.853 7.457 -18.716 1.00 92.62 73 ASN A C 1
ATOM 579 O O . ASN A 1 73 ? 18.956 8.250 -17.784 1.00 92.62 73 ASN A O 1
ATOM 583 N N . THR A 1 74 ? 18.532 6.179 -18.522 1.00 93.38 74 THR A N 1
ATOM 584 C CA . THR A 1 74 ? 18.365 5.568 -17.200 1.00 93.38 74 THR A CA 1
ATOM 585 C C . THR A 1 74 ? 18.526 4.059 -17.294 1.00 93.38 74 THR A C 1
ATOM 587 O O . THR A 1 74 ? 18.113 3.458 -18.283 1.00 93.38 74 THR A O 1
ATOM 590 N N . ALA A 1 75 ? 19.052 3.431 -16.244 1.00 94.75 75 ALA A N 1
ATOM 591 C CA . ALA A 1 75 ? 18.833 2.004 -16.031 1.00 94.75 75 ALA A CA 1
ATOM 592 C C . ALA A 1 75 ? 17.325 1.706 -15.961 1.00 94.75 75 ALA A C 1
ATOM 594 O O . ALA A 1 75 ? 16.549 2.546 -15.489 1.00 94.75 75 ALA A O 1
ATOM 595 N N . ILE A 1 76 ? 16.916 0.524 -16.424 1.00 95.31 76 ILE A N 1
ATOM 596 C CA . ILE A 1 76 ? 15.529 0.051 -16.317 1.00 95.31 76 ILE A CA 1
ATOM 597 C C . ILE A 1 76 ? 15.535 -1.245 -15.521 1.00 95.31 76 ILE A C 1
ATOM 599 O O . ILE A 1 76 ? 16.270 -2.173 -15.856 1.00 95.31 76 ILE A O 1
ATOM 603 N N . LEU A 1 77 ? 14.718 -1.307 -14.475 1.00 94.31 77 LEU A N 1
ATOM 604 C CA . LEU A 1 77 ? 14.518 -2.518 -13.686 1.00 94.31 77 LEU A CA 1
ATOM 605 C C . LEU A 1 77 ? 13.147 -3.072 -14.004 1.00 94.31 77 LEU A C 1
ATOM 607 O O . LEU A 1 77 ? 12.164 -2.335 -14.074 1.00 94.31 77 LEU A O 1
ATOM 611 N N . LEU A 1 78 ? 13.104 -4.383 -14.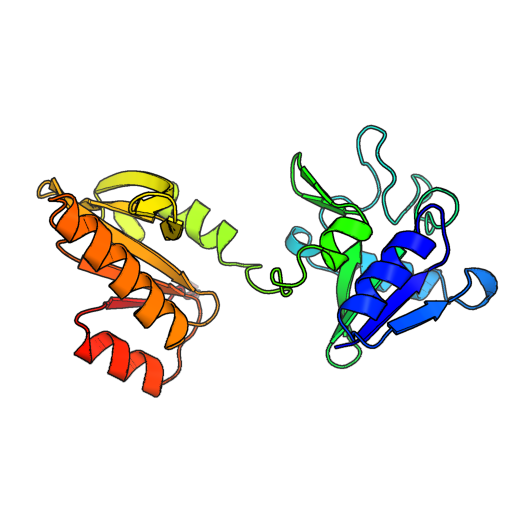146 1.00 94.12 78 LEU A N 1
ATOM 612 C CA . LEU A 1 78 ? 11.901 -5.156 -14.371 1.00 94.12 78 LEU A CA 1
ATOM 613 C C . LEU A 1 78 ? 11.837 -6.213 -13.284 1.00 94.12 78 LEU A C 1
ATOM 615 O O . LEU A 1 78 ? 12.781 -6.990 -13.114 1.00 94.12 78 LEU A O 1
ATOM 619 N N . ILE A 1 79 ? 10.745 -6.218 -12.536 1.00 92.00 79 ILE A N 1
ATOM 620 C CA . ILE A 1 79 ? 10.578 -7.124 -11.407 1.00 92.00 79 ILE A CA 1
ATOM 621 C C . ILE A 1 79 ? 9.658 -8.245 -11.856 1.00 92.00 79 ILE A C 1
ATOM 623 O O . ILE A 1 79 ? 8.525 -7.980 -12.257 1.00 92.00 79 ILE A O 1
ATOM 627 N N . TYR A 1 80 ? 10.150 -9.480 -11.801 1.00 90.38 80 TYR A N 1
ATOM 628 C CA . TYR A 1 80 ? 9.402 -10.658 -12.218 1.00 90.38 80 TYR A CA 1
ATOM 629 C C . TYR A 1 80 ? 9.082 -11.564 -11.037 1.00 90.38 80 TYR A C 1
ATOM 631 O O . TYR A 1 80 ? 9.933 -11.863 -10.193 1.00 90.38 80 TYR A O 1
ATOM 639 N N . GLU A 1 81 ? 7.862 -12.083 -11.024 1.00 84.94 81 GLU A N 1
ATOM 640 C CA . GLU A 1 81 ? 7.429 -13.150 -10.131 1.00 84.94 81 GLU A CA 1
ATOM 641 C C . GLU A 1 81 ? 6.645 -14.190 -10.927 1.00 84.94 81 GLU A C 1
ATOM 643 O O . GLU A 1 81 ? 5.725 -13.844 -11.664 1.00 84.94 81 GLU A O 1
ATOM 648 N N . ASN A 1 82 ? 7.030 -15.467 -10.798 1.00 83.62 82 ASN A N 1
ATOM 649 C CA . ASN A 1 82 ? 6.453 -16.576 -11.569 1.00 83.62 82 ASN A CA 1
ATOM 650 C C . ASN A 1 82 ? 6.395 -16.268 -13.081 1.00 83.62 82 ASN A C 1
ATOM 652 O O . ASN A 1 82 ? 5.349 -16.425 -13.710 1.00 83.62 82 ASN A O 1
ATOM 656 N N . ASP A 1 83 ? 7.506 -15.748 -13.617 1.00 86.19 83 ASP A N 1
ATOM 657 C CA . ASP A 1 83 ? 7.690 -15.354 -15.023 1.00 86.19 83 ASP A CA 1
ATOM 658 C C . ASP A 1 83 ? 6.707 -14.288 -15.540 1.00 86.19 83 ASP A C 1
ATOM 660 O O . ASP A 1 83 ? 6.520 -14.124 -16.743 1.00 86.19 83 ASP A O 1
ATOM 664 N N . ARG A 1 84 ? 6.084 -13.523 -14.636 1.00 87.25 84 ARG A N 1
ATOM 665 C CA . ARG A 1 84 ? 5.246 -12.367 -14.973 1.00 87.25 84 ARG A CA 1
ATOM 666 C C . ARG A 1 84 ? 5.900 -11.081 -14.505 1.00 87.25 84 ARG A C 1
ATOM 668 O O . ARG A 1 84 ? 6.338 -11.001 -13.357 1.00 87.25 84 ARG A O 1
ATOM 675 N N . LEU A 1 85 ? 5.917 -10.068 -15.371 1.00 91.25 85 LEU A N 1
ATOM 676 C CA . LEU A 1 85 ? 6.311 -8.718 -14.989 1.00 91.25 85 LEU A CA 1
ATOM 677 C C . LEU A 1 85 ? 5.290 -8.162 -13.990 1.00 91.25 85 LEU A C 1
ATOM 679 O O . LEU A 1 85 ? 4.110 -8.027 -14.315 1.00 91.25 85 LEU A O 1
ATOM 683 N N . ILE A 1 86 ? 5.750 -7.839 -12.783 1.00 89.31 86 ILE A N 1
ATOM 684 C CA . ILE A 1 86 ? 4.919 -7.295 -11.703 1.00 89.31 86 ILE A CA 1
ATOM 685 C C . ILE A 1 86 ? 5.245 -5.840 -11.377 1.00 89.31 86 ILE A C 1
ATOM 687 O O . ILE A 1 86 ? 4.420 -5.178 -10.759 1.00 89.31 86 ILE A O 1
ATOM 691 N N . ASP A 1 87 ? 6.407 -5.325 -11.794 1.00 91.88 87 ASP A N 1
ATOM 692 C CA . ASP A 1 87 ? 6.751 -3.912 -11.630 1.00 91.88 87 ASP A CA 1
ATOM 693 C C . ASP A 1 87 ? 7.858 -3.449 -12.592 1.00 91.88 87 ASP A C 1
ATOM 695 O O . ASP A 1 87 ? 8.602 -4.258 -13.151 1.00 91.88 87 ASP A O 1
ATOM 699 N N . VAL A 1 88 ? 7.980 -2.133 -12.770 1.00 93.94 88 VAL A N 1
ATOM 700 C CA . VAL A 1 88 ? 8.987 -1.478 -13.607 1.00 93.94 88 VAL A CA 1
ATOM 701 C C . VAL A 1 88 ? 9.504 -0.193 -12.958 1.00 93.94 88 VAL A C 1
ATOM 703 O O . VAL A 1 88 ? 8.729 0.626 -12.464 1.00 93.94 88 VAL A O 1
ATOM 706 N N . TYR A 1 89 ? 10.821 0.016 -13.023 1.00 94.19 89 TYR A N 1
ATOM 707 C CA . TYR A 1 89 ? 11.474 1.261 -12.617 1.00 94.19 89 TYR A CA 1
ATOM 708 C C . TYR A 1 89 ? 12.385 1.799 -13.734 1.00 94.19 89 TYR A C 1
ATOM 710 O O . TYR A 1 89 ? 12.963 1.006 -14.478 1.00 94.19 89 TYR A O 1
ATOM 718 N N . PRO A 1 90 ? 12.564 3.128 -13.854 1.00 93.88 90 PRO A N 1
ATOM 719 C CA . PRO A 1 90 ? 11.894 4.155 -13.056 1.00 93.88 90 PRO A CA 1
ATOM 720 C C . PRO A 1 90 ? 10.383 4.219 -13.305 1.00 93.88 90 PRO A C 1
ATOM 722 O O . PRO A 1 90 ? 9.867 3.659 -14.265 1.00 93.88 90 PRO A O 1
ATOM 725 N N . LYS A 1 91 ? 9.651 4.913 -12.443 1.00 92.62 91 LYS A N 1
ATOM 726 C CA . LYS A 1 91 ? 8.227 5.201 -12.655 1.00 92.62 91 LYS A CA 1
ATOM 727 C C . LYS A 1 91 ? 7.824 6.473 -11.936 1.00 92.62 91 LYS A C 1
ATOM 729 O O . LYS A 1 91 ? 8.545 6.974 -11.078 1.00 92.62 91 LYS A O 1
ATOM 734 N N . GLN A 1 92 ? 6.662 7.011 -12.285 1.00 88.12 92 GLN A N 1
ATOM 735 C CA . GLN A 1 92 ? 6.093 8.143 -11.560 1.00 88.12 92 GLN A CA 1
ATOM 736 C C . GLN A 1 92 ? 4.632 7.884 -11.195 1.00 88.12 92 GLN A C 1
ATOM 738 O O . GLN A 1 92 ? 3.777 7.789 -12.077 1.00 88.12 92 GLN A O 1
ATOM 743 N N . LEU A 1 93 ? 4.339 7.832 -9.896 1.00 84.88 93 LEU A N 1
ATOM 744 C CA . LEU A 1 93 ? 2.987 7.700 -9.350 1.00 84.88 93 LEU A CA 1
ATOM 745 C C . LEU A 1 93 ? 2.551 9.063 -8.808 1.00 84.88 93 LEU A C 1
ATOM 747 O O . LEU A 1 93 ? 3.177 9.617 -7.906 1.00 84.88 93 LEU A O 1
ATOM 751 N N . GLY A 1 94 ? 1.521 9.653 -9.421 1.00 82.38 94 GLY A N 1
ATOM 752 C CA . GLY A 1 94 ? 1.122 11.033 -9.134 1.00 82.38 94 GLY A CA 1
ATOM 753 C C . GLY A 1 94 ? 2.265 12.026 -9.389 1.00 82.38 94 GLY A C 1
ATOM 754 O O . GLY A 1 94 ? 2.696 12.227 -10.536 1.00 82.38 94 GLY A O 1
ATOM 755 N N . GLU A 1 95 ? 2.748 12.651 -8.315 1.00 80.00 95 GLU A N 1
ATOM 756 C CA . GLU A 1 95 ? 3.883 13.584 -8.324 1.00 80.00 95 GLU A CA 1
ATOM 757 C C . GLU A 1 95 ? 5.211 12.940 -7.903 1.00 80.00 95 GLU A C 1
ATOM 759 O O . GLU A 1 95 ? 6.270 13.484 -8.216 1.00 80.00 95 GLU A O 1
ATOM 764 N N . ARG A 1 96 ? 5.175 11.760 -7.270 1.00 81.94 96 ARG A N 1
ATOM 765 C CA . ARG A 1 96 ? 6.363 11.075 -6.757 1.00 81.94 96 ARG A CA 1
ATOM 766 C C . ARG A 1 96 ? 7.067 10.302 -7.868 1.00 81.94 96 ARG A C 1
ATOM 768 O O . ARG A 1 96 ? 6.467 9.466 -8.544 1.00 81.94 96 ARG A O 1
ATOM 775 N N . TYR A 1 97 ? 8.349 10.596 -8.049 1.00 87.75 97 TYR A N 1
ATOM 776 C CA . TYR A 1 97 ? 9.242 9.865 -8.940 1.00 87.75 97 TYR A CA 1
ATOM 777 C C . TYR A 1 97 ? 9.954 8.763 -8.163 1.00 87.75 97 TYR A C 1
ATOM 779 O O . TYR A 1 97 ? 10.452 9.019 -7.071 1.00 87.75 97 TYR A O 1
ATOM 787 N N . PHE A 1 98 ? 10.023 7.580 -8.760 1.00 89.50 98 PHE A N 1
ATOM 788 C CA . PHE A 1 98 ? 10.761 6.440 -8.246 1.00 89.50 98 PHE A CA 1
ATOM 789 C C . PHE A 1 98 ? 11.880 6.099 -9.222 1.00 89.50 98 PHE A C 1
ATOM 791 O O . PHE A 1 98 ? 11.633 5.757 -10.382 1.00 89.50 98 PHE A O 1
ATOM 798 N N . SER A 1 99 ? 13.111 6.220 -8.750 1.00 92.06 99 SER A N 1
ATOM 799 C CA . SER A 1 99 ? 14.324 5.849 -9.456 1.00 92.06 99 SER A CA 1
ATOM 800 C C . SER A 1 99 ? 14.526 4.326 -9.458 1.00 92.06 99 SER A C 1
ATOM 802 O O . SER A 1 99 ? 13.971 3.626 -8.611 1.00 92.06 99 SER A O 1
ATOM 804 N N . PRO A 1 100 ? 15.361 3.795 -10.369 1.00 91.44 100 PRO A N 1
ATOM 805 C CA . PRO A 1 100 ? 15.868 2.421 -10.295 1.00 91.44 100 PRO A CA 1
ATOM 806 C C . PRO A 1 100 ? 16.383 2.014 -8.908 1.00 91.44 100 PRO A C 1
ATOM 808 O O . PRO A 1 100 ? 16.170 0.893 -8.455 1.00 91.44 100 PRO A O 1
ATOM 811 N N . LEU A 1 101 ? 17.060 2.940 -8.231 1.00 89.50 101 LEU A N 1
ATOM 812 C CA . LEU A 1 101 ? 17.722 2.687 -6.961 1.00 89.50 101 LEU A CA 1
ATOM 813 C C . LEU A 1 101 ? 16.728 2.629 -5.793 1.00 89.50 101 LEU A C 1
ATOM 815 O O . LEU A 1 101 ? 16.972 1.906 -4.828 1.00 89.50 101 LEU A O 1
ATOM 819 N N . ASP A 1 102 ? 15.596 3.330 -5.898 1.00 84.75 102 ASP A N 1
ATOM 820 C CA . ASP A 1 102 ? 14.575 3.377 -4.845 1.00 84.75 102 ASP A CA 1
ATOM 821 C C . ASP A 1 102 ? 13.985 1.984 -4.603 1.00 84.75 102 ASP A C 1
ATOM 823 O O . ASP A 1 102 ? 13.896 1.555 -3.459 1.00 84.75 102 ASP A O 1
ATOM 827 N N . TRP A 1 103 ? 13.708 1.215 -5.665 1.00 80.88 103 TRP A N 1
ATOM 828 C CA . TRP A 1 103 ? 13.272 -0.180 -5.517 1.00 80.88 103 TRP A CA 1
ATOM 829 C C . TRP A 1 103 ? 14.306 -1.031 -4.776 1.00 80.88 103 TRP A C 1
ATOM 831 O O . TRP A 1 103 ? 13.975 -1.808 -3.882 1.00 80.88 103 TRP A O 1
ATOM 841 N N . SER A 1 104 ? 15.583 -0.873 -5.136 1.00 72.50 104 SER A N 1
ATOM 842 C CA . SER A 1 104 ? 16.648 -1.664 -4.525 1.00 72.50 104 SER A CA 1
ATOM 843 C C . SER A 1 104 ? 16.896 -1.290 -3.066 1.00 72.50 104 SER A C 1
ATOM 845 O O . SER A 1 104 ? 17.207 -2.180 -2.285 1.00 72.50 104 SER A O 1
ATOM 847 N N . ARG A 1 105 ? 16.706 -0.027 -2.661 1.00 73.12 105 ARG A N 1
ATOM 848 C CA . ARG A 1 105 ? 16.895 0.452 -1.278 1.00 73.12 105 ARG A CA 1
ATOM 849 C C . ARG A 1 105 ? 15.713 0.131 -0.378 1.00 73.12 105 ARG A C 1
ATOM 851 O O . ARG A 1 105 ? 15.916 -0.343 0.737 1.00 73.12 105 ARG A O 1
ATOM 858 N N . ASP A 1 106 ? 14.512 0.239 -0.916 1.00 64.62 106 ASP A N 1
ATOM 859 C CA . ASP A 1 106 ? 13.266 0.080 -0.181 1.00 64.62 106 ASP A CA 1
ATOM 860 C C . ASP A 1 106 ? 12.652 -1.296 -0.446 1.00 64.62 106 ASP A C 1
ATOM 862 O O . ASP A 1 106 ? 11.459 -1.429 -0.638 1.00 64.62 106 ASP A O 1
ATOM 866 N N . MET A 1 107 ? 13.462 -2.353 -0.473 1.00 54.72 107 MET A N 1
ATOM 867 C CA . MET A 1 107 ? 13.034 -3.716 -0.827 1.00 54.72 107 MET A CA 1
ATOM 868 C C . MET A 1 107 ? 12.006 -4.339 0.158 1.00 54.72 107 MET A C 1
ATOM 870 O O . MET A 1 107 ? 11.472 -5.422 -0.091 1.00 54.72 107 MET A O 1
ATOM 874 N N . GLU A 1 108 ? 11.712 -3.657 1.271 1.00 49.88 108 GLU A N 1
ATOM 875 C CA . GLU A 1 108 ? 10.539 -3.921 2.119 1.00 49.88 108 GLU A CA 1
ATOM 876 C C . GLU A 1 108 ? 9.219 -3.457 1.480 1.00 49.88 108 GLU A C 1
ATOM 878 O O . GLU A 1 108 ? 8.176 -4.044 1.769 1.00 49.88 108 GLU A O 1
ATOM 883 N N . PHE A 1 109 ? 9.262 -2.525 0.521 1.00 44.38 109 PHE A N 1
ATOM 884 C CA . PHE A 1 109 ? 8.232 -2.311 -0.499 1.00 44.38 109 PHE A CA 1
ATOM 885 C C . PHE A 1 109 ? 8.283 -3.472 -1.494 1.00 44.38 109 PHE A C 1
ATOM 887 O O . PHE A 1 109 ? 8.561 -3.335 -2.688 1.00 44.38 109 PHE A O 1
ATOM 894 N N . LYS A 1 110 ? 7.981 -4.667 -0.982 1.00 45.50 110 LYS A N 1
ATOM 895 C CA . LYS A 1 110 ? 7.340 -5.692 -1.794 1.00 45.50 110 LYS A CA 1
ATOM 896 C C . LYS A 1 110 ? 6.219 -5.017 -2.580 1.00 45.50 110 LYS A C 1
ATOM 898 O O . LYS A 1 110 ? 5.548 -4.132 -2.063 1.00 45.50 110 LYS A O 1
ATOM 903 N N . THR A 1 111 ? 5.992 -5.510 -3.782 1.00 46.53 111 THR A N 1
ATOM 904 C CA . THR A 1 111 ? 4.856 -5.310 -4.697 1.00 46.53 111 THR A CA 1
ATOM 905 C C . THR A 1 111 ? 3.443 -5.475 -4.100 1.00 46.53 111 THR A C 1
ATOM 907 O O . THR A 1 111 ? 2.471 -5.662 -4.824 1.00 46.53 111 THR A O 1
ATOM 910 N N . SER A 1 112 ? 3.320 -5.420 -2.784 1.00 47.25 112 SER A N 1
ATOM 911 C CA . SER A 1 112 ? 2.114 -5.433 -1.978 1.00 47.25 112 SER A CA 1
ATOM 912 C C . SER A 1 112 ? 1.467 -4.051 -2.052 1.00 47.25 112 SER A C 1
ATOM 914 O O . SER A 1 112 ? 2.185 -3.060 -2.160 1.00 47.25 112 SER A O 1
ATOM 916 N N . TYR A 1 113 ? 0.139 -3.980 -1.944 1.00 54.25 113 TYR A N 1
ATOM 917 C CA . TYR A 1 113 ? -0.619 -2.748 -1.659 1.00 54.25 113 TYR A CA 1
ATOM 918 C C . TYR A 1 113 ? -1.175 -2.014 -2.878 1.00 54.25 113 TYR A C 1
ATOM 920 O O . TYR A 1 113 ? -1.551 -0.845 -2.791 1.00 54.25 113 TYR A O 1
ATOM 928 N N . LEU A 1 114 ? -1.338 -2.714 -4.007 1.00 62.47 114 LEU A N 1
ATOM 929 C CA . LEU A 1 114 ? -2.076 -2.197 -5.167 1.00 62.47 114 LEU A CA 1
ATOM 930 C C . LEU A 1 114 ? -3.429 -1.596 -4.792 1.00 62.47 114 LEU A C 1
ATOM 932 O O . LEU A 1 114 ? -3.883 -0.640 -5.424 1.00 62.47 114 LEU A O 1
ATOM 936 N N . TYR A 1 115 ? -4.062 -2.203 -3.792 1.00 79.00 115 TYR A N 1
ATOM 937 C CA . TYR A 1 115 ? -5.402 -1.867 -3.356 1.00 79.00 115 TYR A CA 1
ATOM 938 C C . TYR A 1 115 ? -5.455 -1.237 -1.971 1.00 79.00 115 TYR A C 1
ATOM 940 O O . TYR A 1 115 ? -6.484 -0.647 -1.670 1.00 79.00 115 TYR A O 1
ATOM 948 N N . GLU A 1 116 ? -4.399 -1.291 -1.156 1.00 86.31 116 GLU A N 1
ATOM 949 C CA . GLU A 1 116 ? -4.460 -0.715 0.195 1.00 86.31 116 GLU A CA 1
ATOM 950 C C . GLU A 1 116 ? -4.550 0.800 0.148 1.00 86.31 116 GLU A C 1
ATOM 952 O O . GLU A 1 116 ? -5.511 1.345 0.671 1.00 86.31 116 GLU A O 1
ATOM 957 N N . GLU A 1 117 ? -3.665 1.480 -0.583 1.00 85.19 117 GLU A N 1
ATOM 958 C CA . GLU A 1 117 ? -3.741 2.940 -0.717 1.00 85.19 117 GLU A CA 1
ATOM 959 C C . GLU A 1 117 ? -5.085 3.397 -1.337 1.00 85.19 117 GLU A C 1
ATOM 961 O O . GLU A 1 117 ? -5.735 4.295 -0.792 1.00 85.19 117 GLU A O 1
ATOM 966 N N . PRO A 1 118 ? -5.605 2.762 -2.413 1.00 88.56 118 PRO A N 1
ATOM 967 C CA . PRO A 1 118 ? -6.975 3.019 -2.859 1.00 88.56 118 PRO A CA 1
ATOM 968 C C . PRO A 1 118 ? -8.064 2.742 -1.812 1.00 88.56 118 PRO A C 1
ATOM 970 O O . PRO A 1 118 ? -9.050 3.477 -1.770 1.00 88.56 118 PRO A O 1
ATOM 973 N N . MET A 1 119 ? -7.928 1.701 -0.987 1.00 93.94 119 MET A N 1
ATOM 974 C CA . MET A 1 119 ? -8.874 1.393 0.091 1.00 93.94 119 MET A CA 1
ATOM 975 C C . MET A 1 119 ? -8.793 2.433 1.215 1.00 93.94 119 MET A C 1
ATOM 977 O O . MET A 1 119 ? -9.836 2.885 1.681 1.00 93.94 119 MET A O 1
ATOM 981 N N . VAL A 1 120 ? -7.595 2.891 1.589 1.00 94.81 120 VAL A N 1
ATOM 982 C CA . VAL A 1 120 ? -7.393 4.003 2.527 1.00 94.81 120 VAL A CA 1
ATOM 983 C C . VAL A 1 120 ? -8.073 5.262 1.995 1.00 94.81 120 VAL A C 1
ATOM 985 O O . VAL A 1 120 ? -8.861 5.884 2.709 1.00 94.81 120 VAL A O 1
ATOM 988 N N . ALA A 1 121 ? -7.851 5.607 0.722 1.00 90.44 121 ALA A N 1
ATOM 989 C CA . ALA A 1 121 ? -8.495 6.749 0.078 1.00 90.44 121 ALA A CA 1
ATOM 990 C C . ALA A 1 121 ? -10.030 6.623 0.066 1.00 90.44 121 ALA A C 1
ATOM 992 O O . ALA A 1 121 ? -10.727 7.573 0.423 1.00 90.44 121 ALA A O 1
ATOM 993 N N . LEU A 1 122 ? -10.563 5.442 -0.271 1.00 94.69 122 LEU A N 1
ATOM 994 C CA . LEU A 1 122 ? -12.001 5.165 -0.246 1.00 94.69 122 LEU A CA 1
ATOM 995 C C . LEU A 1 122 ? -12.592 5.376 1.152 1.00 94.69 122 LEU A C 1
ATOM 997 O O . LEU A 1 122 ? -13.595 6.068 1.293 1.00 94.69 122 LEU A O 1
ATOM 1001 N N . LEU A 1 123 ? -11.979 4.793 2.183 1.00 97.06 123 LEU A N 1
ATOM 1002 C CA . LEU A 1 123 ? -12.463 4.878 3.563 1.00 97.06 123 LEU A CA 1
ATOM 1003 C C . LEU A 1 123 ? -12.323 6.288 4.142 1.00 97.06 123 LEU A C 1
ATOM 1005 O O . LEU A 1 123 ? -13.171 6.725 4.916 1.00 97.06 123 LEU A O 1
ATOM 1009 N N . LYS A 1 124 ? -11.276 7.019 3.752 1.00 96.38 124 LYS A N 1
ATOM 1010 C CA . LYS A 1 124 ? -11.089 8.427 4.108 1.00 96.38 124 LYS A CA 1
ATOM 1011 C C . LYS A 1 124 ? -12.220 9.296 3.555 1.00 96.38 124 LYS A C 1
ATOM 1013 O O . LYS A 1 124 ? -12.760 10.128 4.282 1.00 96.38 124 LYS A O 1
ATOM 1018 N N . ASP A 1 125 ? -12.570 9.103 2.286 1.00 95.38 125 ASP A N 1
ATOM 1019 C CA . ASP A 1 125 ? -13.616 9.879 1.610 1.00 95.38 125 ASP A CA 1
ATOM 1020 C C . ASP A 1 125 ? -15.032 9.418 1.996 1.00 95.38 125 ASP A C 1
ATOM 1022 O O . ASP A 1 125 ? -15.991 10.185 1.867 1.00 95.38 125 ASP A O 1
ATOM 1026 N N . LYS A 1 126 ? -15.165 8.172 2.473 1.00 96.38 126 LYS A N 1
ATOM 1027 C CA . LYS A 1 126 ? -16.423 7.532 2.878 1.00 96.38 126 LYS A CA 1
ATOM 1028 C C . LYS A 1 126 ? -16.327 6.836 4.250 1.00 96.38 126 LYS A C 1
ATOM 1030 O O . LYS A 1 126 ? -16.437 5.607 4.315 1.00 96.38 126 LYS A O 1
ATOM 1035 N N . PRO A 1 127 ? -16.158 7.582 5.362 1.00 95.81 127 PRO A N 1
ATOM 1036 C CA . PRO A 1 127 ? -16.054 7.011 6.712 1.00 95.81 127 PRO A CA 1
ATOM 1037 C C . PRO A 1 127 ? -17.265 6.163 7.124 1.00 95.81 127 PRO A C 1
ATOM 1039 O O . PRO A 1 127 ? -17.144 5.233 7.927 1.00 95.81 127 PRO A O 1
ATOM 1042 N N . GLU A 1 128 ? -18.437 6.448 6.552 1.00 95.75 128 GLU A N 1
ATOM 1043 C CA . GLU A 1 128 ? -19.671 5.707 6.793 1.00 95.75 128 GLU A CA 1
ATOM 1044 C C . GLU A 1 128 ? -19.557 4.222 6.417 1.00 95.75 128 GLU A C 1
ATOM 1046 O O . GLU A 1 128 ? -20.253 3.395 7.003 1.00 95.75 128 GLU A O 1
ATOM 1051 N N . LEU A 1 129 ? -18.632 3.856 5.516 1.00 95.38 129 LEU A N 1
ATOM 1052 C CA . LEU A 1 129 ? -18.381 2.465 5.121 1.00 95.38 129 LEU A CA 1
ATOM 1053 C C . LEU A 1 129 ? -17.858 1.588 6.260 1.00 95.38 129 LEU A C 1
ATOM 1055 O O . LEU A 1 129 ? -17.935 0.373 6.145 1.00 95.38 129 LEU A O 1
ATOM 1059 N N . VAL A 1 130 ? -17.337 2.180 7.339 1.00 95.25 130 VAL A N 1
ATOM 1060 C CA . VAL A 1 130 ? -16.896 1.477 8.559 1.00 95.25 130 VAL A CA 1
ATOM 1061 C C . VAL A 1 130 ? -17.676 1.940 9.795 1.00 95.25 130 VAL A C 1
ATOM 1063 O O . VAL A 1 130 ? -17.218 1.811 10.936 1.00 95.25 130 VAL A O 1
ATOM 1066 N N . ASN A 1 131 ? -18.879 2.487 9.591 1.00 95.06 131 ASN A N 1
ATOM 1067 C CA . ASN A 1 131 ? -19.716 3.095 10.630 1.00 95.06 131 ASN A CA 1
ATOM 1068 C C . ASN A 1 131 ? -18.965 4.174 11.433 1.00 95.06 131 ASN A C 1
ATOM 1070 O O . ASN A 1 131 ? -19.027 4.201 12.664 1.00 95.06 131 ASN A O 1
ATOM 1074 N N . ALA A 1 132 ? -18.185 5.016 10.757 1.00 96.12 132 ALA A N 1
ATOM 1075 C CA . ALA A 1 132 ? -17.526 6.161 11.368 1.00 96.12 132 ALA A CA 1
ATOM 1076 C C . ALA A 1 132 ? -18.123 7.477 10.861 1.00 96.12 132 ALA A C 1
ATOM 1078 O O . ALA A 1 132 ? -18.636 7.561 9.748 1.00 96.12 132 ALA A O 1
ATOM 1079 N N . ARG A 1 133 ? -18.025 8.525 11.682 1.00 95.06 133 ARG A N 1
ATOM 1080 C CA . ARG A 1 133 ? -18.557 9.858 11.383 1.00 95.06 133 ARG A CA 1
ATOM 1081 C C . ARG A 1 133 ? -17.568 10.715 10.604 1.00 95.06 133 ARG A C 1
ATOM 1083 O O . ARG A 1 133 ? -17.956 11.457 9.707 1.00 95.06 133 ARG A O 1
ATOM 1090 N N . ARG A 1 134 ? -16.293 10.690 11.003 1.00 95.44 134 ARG A N 1
ATOM 1091 C CA . ARG A 1 134 ? -15.234 11.506 10.389 1.00 95.44 134 ARG A CA 1
ATOM 1092 C C . ARG A 1 134 ? -13.849 10.909 10.579 1.00 95.44 134 ARG A C 1
ATOM 1094 O O . ARG A 1 134 ? -13.579 10.253 11.584 1.00 95.44 134 ARG A O 1
ATOM 1101 N N . VAL A 1 135 ? -12.960 11.217 9.640 1.00 97.12 135 VAL A N 1
ATOM 1102 C CA . VAL A 1 135 ? -11.522 10.943 9.735 1.00 97.12 135 VAL A CA 1
ATOM 1103 C C . VAL A 1 135 ? -10.876 11.936 10.698 1.00 97.12 135 VAL A C 1
ATOM 1105 O O . VAL A 1 135 ? -11.184 13.128 10.672 1.00 97.12 135 VAL A O 1
ATOM 1108 N N . LEU A 1 136 ? -9.959 11.458 11.533 1.00 96.44 136 LEU A N 1
ATOM 1109 C CA . LEU A 1 136 ? -9.113 12.288 12.390 1.00 96.44 136 LEU A CA 1
ATOM 1110 C C . LEU A 1 136 ? -7.674 12.327 11.890 1.00 96.44 136 LEU A C 1
ATOM 1112 O O . LEU A 1 136 ? -7.057 13.388 11.930 1.00 96.44 136 LEU A O 1
ATOM 1116 N N . LYS A 1 137 ? -7.144 11.177 11.460 1.00 95.38 137 LYS A N 1
ATOM 1117 C CA . LYS A 1 137 ? -5.765 11.000 10.994 1.00 95.38 137 LYS A CA 1
ATOM 1118 C C . LYS A 1 137 ? -5.709 9.990 9.851 1.00 95.38 137 LYS A C 1
ATOM 1120 O O . LYS A 1 137 ? -6.532 9.076 9.812 1.00 95.38 137 LYS A O 1
ATOM 1125 N N . VAL A 1 138 ? -4.736 10.183 8.965 1.00 92.50 138 VAL A N 1
ATOM 1126 C CA . VAL A 1 138 ? -4.396 9.292 7.849 1.00 92.50 138 VAL A CA 1
ATOM 1127 C C . VAL A 1 138 ? -2.873 9.221 7.783 1.00 92.50 138 VAL A C 1
ATOM 1129 O O . VAL A 1 138 ? -2.261 10.290 7.834 1.00 92.50 138 VAL A O 1
ATOM 1132 N N . HIS A 1 139 ? -2.289 8.027 7.690 1.00 89.50 139 HIS A N 1
ATOM 1133 C CA . HIS A 1 139 ? -0.833 7.809 7.669 1.00 89.50 139 HIS A CA 1
ATOM 1134 C C . HIS A 1 139 ? -0.097 8.560 8.793 1.00 89.50 139 HIS A C 1
ATOM 1136 O O . HIS A 1 139 ? 0.809 9.361 8.561 1.00 89.50 139 HIS A O 1
ATOM 1142 N N . GLU A 1 140 ? -0.551 8.380 10.038 1.00 91.00 140 GLU A N 1
ATOM 1143 C CA . GLU A 1 140 ? 0.073 9.030 11.197 1.00 91.00 140 GLU A CA 1
ATOM 1144 C C . GLU A 1 140 ? 1.131 8.116 11.813 1.00 91.00 140 GLU A C 1
ATOM 1146 O O . GLU A 1 140 ? 0.807 7.073 12.385 1.00 91.00 140 GLU A O 1
ATOM 1151 N N . GLU A 1 141 ? 2.388 8.553 11.786 1.00 87.56 141 GLU A N 1
ATOM 1152 C CA . GLU A 1 141 ? 3.469 7.875 12.495 1.00 87.56 141 GLU A CA 1
ATOM 1153 C C . GLU A 1 141 ? 3.244 7.886 14.016 1.00 87.56 141 GLU A C 1
ATOM 1155 O O . GLU A 1 141 ? 3.084 8.922 14.672 1.00 87.56 141 GLU A O 1
ATOM 1160 N N . VAL A 1 142 ? 3.294 6.702 14.619 1.00 86.94 142 VAL A N 1
ATOM 1161 C CA . VAL A 1 142 ? 3.168 6.516 16.060 1.00 86.94 142 VAL A CA 1
ATOM 1162 C C . VAL A 1 142 ? 4.545 6.347 16.676 1.00 86.94 142 VAL A C 1
ATOM 1164 O O . VAL A 1 142 ? 5.160 5.285 16.628 1.00 86.94 142 VAL A O 1
ATOM 1167 N N . ILE A 1 143 ? 5.000 7.404 17.345 1.00 83.38 143 ILE A N 1
ATOM 1168 C CA . ILE A 1 143 ? 6.290 7.428 18.039 1.00 83.38 143 ILE A CA 1
ATOM 1169 C C . ILE A 1 143 ? 6.095 7.143 19.535 1.00 83.38 143 ILE A C 1
ATOM 1171 O O . ILE A 1 143 ? 5.177 7.691 20.172 1.00 83.38 143 ILE A O 1
ATOM 1175 N N . LYS A 1 144 ? 6.981 6.316 20.106 1.00 78.31 144 LYS A N 1
ATOM 1176 C CA . LYS A 1 144 ? 7.140 6.103 21.553 1.00 78.31 144 LYS A CA 1
ATOM 1177 C C . LYS A 1 144 ? 8.596 6.376 21.942 1.00 78.31 144 LYS A C 1
ATOM 1179 O O . LYS A 1 144 ? 9.504 5.623 21.611 1.00 78.31 144 LYS A O 1
ATOM 1184 N N . GLY A 1 145 ? 8.831 7.480 22.653 1.00 81.81 145 GLY A N 1
ATOM 1185 C CA . GLY A 1 145 ? 10.190 7.932 22.959 1.00 81.81 145 GLY A CA 1
ATOM 1186 C C . GLY A 1 145 ? 10.909 8.423 21.700 1.00 81.81 145 GLY A C 1
ATOM 1187 O O . GLY A 1 145 ? 10.513 9.441 21.142 1.00 81.81 145 GLY A O 1
ATOM 1188 N N . LYS A 1 146 ? 11.960 7.711 21.274 1.00 79.50 146 LYS A N 1
ATOM 1189 C CA . LYS A 1 146 ? 12.724 7.992 20.042 1.00 79.50 146 LYS A CA 1
ATOM 1190 C C . LYS A 1 146 ? 12.479 6.971 18.923 1.00 79.50 146 LYS A C 1
ATOM 1192 O O . LYS A 1 146 ? 13.092 7.090 17.869 1.00 79.50 146 LYS A O 1
ATOM 1197 N N . GLU A 1 147 ? 11.626 5.976 19.154 1.00 79.44 147 GLU A N 1
ATOM 1198 C CA . GLU A 1 147 ? 11.373 4.885 18.211 1.00 79.44 147 GLU A CA 1
ATOM 1199 C C . GLU A 1 147 ? 10.016 5.062 17.525 1.00 79.44 147 GLU A C 1
ATOM 1201 O O . GLU A 1 147 ? 9.010 5.371 18.177 1.00 79.44 147 GLU A O 1
ATOM 1206 N N . VAL A 1 148 ? 9.998 4.849 16.207 1.00 80.44 148 VAL A N 1
ATOM 1207 C CA . VAL A 1 148 ? 8.770 4.717 15.417 1.00 80.44 148 VAL A CA 1
ATOM 1208 C C . VAL A 1 148 ? 8.243 3.303 15.638 1.00 80.44 148 VAL A C 1
ATOM 1210 O O . VAL A 1 148 ? 8.929 2.329 15.344 1.00 80.44 148 VAL A O 1
ATOM 1213 N N . ILE A 1 149 ? 7.044 3.190 16.207 1.00 80.31 149 ILE A N 1
ATOM 1214 C CA . ILE A 1 149 ? 6.398 1.902 16.502 1.00 80.31 149 ILE A CA 1
ATOM 1215 C C . ILE A 1 149 ? 5.647 1.375 15.278 1.00 80.31 149 ILE A C 1
ATOM 1217 O O . ILE A 1 149 ? 5.520 0.166 15.103 1.00 80.31 149 ILE A O 1
ATOM 1221 N N . GLY A 1 150 ? 5.150 2.284 14.445 1.00 86.06 150 GLY A N 1
ATOM 1222 C CA . GLY A 1 150 ? 4.435 1.985 13.215 1.00 86.06 150 GLY A CA 1
ATOM 1223 C C . GLY A 1 150 ? 3.697 3.217 12.713 1.00 86.06 150 GLY A C 1
ATOM 1224 O O . GLY A 1 150 ? 3.814 4.300 13.291 1.00 86.06 150 GLY A O 1
ATOM 1225 N N . GLU A 1 151 ? 2.916 3.030 11.663 1.00 89.38 151 GLU A N 1
ATOM 1226 C CA . GLU A 1 151 ? 2.053 4.048 11.078 1.00 89.38 151 GLU A CA 1
ATOM 1227 C C . GLU A 1 151 ? 0.598 3.614 11.253 1.00 89.38 151 GLU A C 1
ATOM 1229 O O . GLU A 1 151 ? 0.284 2.433 11.149 1.00 89.38 151 GLU A O 1
ATOM 1234 N N . ILE A 1 152 ? -0.278 4.555 11.592 1.00 92.75 152 ILE A N 1
ATOM 1235 C CA . ILE A 1 152 ? -1.722 4.331 11.570 1.00 92.75 152 ILE A CA 1
ATOM 1236 C C . ILE A 1 152 ? -2.221 4.679 10.175 1.00 92.75 152 ILE A C 1
ATOM 1238 O O . ILE A 1 152 ? -2.180 5.860 9.816 1.00 92.75 152 ILE A O 1
ATOM 1242 N N . ASP A 1 153 ? -2.788 3.704 9.464 1.00 95.12 153 ASP A N 1
ATOM 1243 C CA . ASP A 1 153 ? -3.445 3.957 8.178 1.00 95.12 153 ASP A CA 1
ATOM 1244 C C . ASP A 1 153 ? -4.572 4.972 8.356 1.00 95.12 153 ASP A C 1
ATOM 1246 O O . ASP A 1 153 ? -4.580 6.034 7.732 1.00 95.12 153 ASP A O 1
ATOM 1250 N N . LEU A 1 154 ? -5.514 4.674 9.260 1.00 97.75 154 LEU A N 1
ATOM 1251 C CA . LEU A 1 154 ? -6.688 5.500 9.509 1.00 97.75 154 LEU A CA 1
ATOM 1252 C C . LEU A 1 154 ? -7.093 5.508 10.989 1.00 97.75 154 LEU A C 1
ATOM 1254 O O . LEU A 1 154 ? -7.272 4.475 11.639 1.00 97.75 154 LEU A O 1
ATOM 1258 N N . LEU A 1 155 ? -7.338 6.710 11.513 1.00 97.94 155 LEU A N 1
ATOM 1259 C CA . LEU A 1 155 ? -7.996 6.909 12.803 1.00 97.94 155 LEU A CA 1
ATOM 1260 C C . LEU A 1 155 ? -9.268 7.720 12.591 1.00 97.94 155 LEU A C 1
ATOM 1262 O O . LEU A 1 155 ? -9.210 8.858 12.121 1.00 97.94 155 LEU A O 1
ATOM 1266 N N . PHE A 1 156 ? -10.405 7.169 13.000 1.00 98.12 156 PHE A N 1
ATOM 1267 C CA . PHE A 1 156 ? -11.704 7.823 12.892 1.00 98.12 156 PHE A CA 1
ATOM 1268 C C . PHE A 1 156 ? -12.308 8.176 14.252 1.00 98.12 156 PHE A C 1
ATOM 1270 O O . PHE A 1 156 ? -11.846 7.745 15.314 1.00 98.12 156 PHE A O 1
ATOM 1277 N N . GLU A 1 157 ? -13.388 8.950 14.194 1.00 96.25 157 GLU A N 1
ATOM 1278 C CA . GLU A 1 157 ? -14.340 9.164 15.277 1.00 96.25 157 GLU A CA 1
ATOM 1279 C C . GLU A 1 157 ? -15.711 8.588 14.895 1.00 96.25 157 GLU A C 1
ATOM 1281 O O . GLU A 1 157 ? -16.182 8.833 13.782 1.00 96.25 157 GLU A O 1
ATOM 1286 N N . ASP A 1 158 ? -16.343 7.830 15.794 1.00 93.12 158 ASP A N 1
ATOM 1287 C CA . ASP A 1 158 ? -17.733 7.375 15.649 1.00 93.12 158 ASP A CA 1
ATOM 1288 C C . ASP A 1 158 ? -18.744 8.467 16.065 1.00 93.12 158 ASP A C 1
ATOM 1290 O O . ASP A 1 158 ? -18.373 9.553 16.520 1.00 93.12 158 ASP A O 1
ATOM 1294 N N . ASP A 1 159 ? -20.042 8.193 15.924 1.00 89.62 159 ASP A N 1
ATOM 1295 C CA . ASP A 1 159 ? -21.100 9.150 16.287 1.00 89.62 159 ASP A CA 1
ATOM 1296 C C . ASP A 1 159 ? -21.153 9.487 17.785 1.00 89.62 159 ASP A C 1
ATOM 1298 O O . ASP A 1 159 ? -21.665 10.540 18.168 1.00 89.62 159 ASP A O 1
ATOM 1302 N N . ASN A 1 160 ? -20.573 8.636 18.632 1.00 90.12 160 ASN A N 1
ATOM 1303 C CA . ASN A 1 160 ? -20.499 8.820 20.079 1.00 90.12 160 ASN A CA 1
ATOM 1304 C C . ASN A 1 160 ? -19.207 9.535 20.517 1.00 90.12 160 ASN A C 1
ATOM 1306 O O . ASN A 1 160 ? -18.955 9.676 21.714 1.00 90.12 160 ASN A O 1
ATOM 1310 N N . GLY A 1 161 ? -18.371 9.978 19.571 1.00 90.00 161 GLY A N 1
ATOM 1311 C CA . GLY A 1 161 ? -17.092 10.626 19.854 1.00 90.00 161 GLY A CA 1
ATOM 1312 C C . GLY A 1 161 ? -15.958 9.658 20.212 1.00 90.00 161 GLY A C 1
ATOM 1313 O O . GLY A 1 161 ? -14.860 10.105 20.562 1.00 90.00 161 GLY A O 1
ATOM 1314 N N . ASN A 1 162 ? -16.178 8.343 20.133 1.00 91.81 162 ASN A N 1
ATOM 1315 C CA . ASN A 1 162 ? -15.140 7.358 20.408 1.00 91.81 162 ASN A CA 1
ATOM 1316 C C . ASN A 1 162 ? -14.211 7.185 19.212 1.00 91.81 162 ASN A C 1
ATOM 1318 O O . ASN A 1 162 ? -14.582 7.406 18.061 1.00 91.81 162 ASN A O 1
ATOM 1322 N N . LYS A 1 163 ? -12.987 6.732 19.486 1.00 96.81 163 LYS A N 1
ATOM 1323 C CA . LYS A 1 163 ? -11.983 6.516 18.446 1.00 96.81 163 LYS A CA 1
ATOM 1324 C C . LYS A 1 163 ? -12.085 5.114 17.864 1.00 96.81 163 LYS A C 1
ATOM 1326 O O . LYS A 1 163 ? -12.344 4.153 18.593 1.00 96.81 163 LYS A O 1
ATOM 1331 N N . VAL A 1 164 ? -11.881 5.019 16.558 1.00 97.81 164 VAL A N 1
ATOM 1332 C CA . VAL A 1 164 ? -11.917 3.774 15.786 1.00 97.81 164 VAL A CA 1
ATOM 1333 C C . VAL A 1 164 ? -10.603 3.692 15.030 1.00 97.81 164 VAL A C 1
ATOM 1335 O O . VAL A 1 164 ? -10.302 4.579 14.232 1.00 97.81 164 VAL A O 1
ATOM 1338 N N . LEU A 1 165 ? -9.811 2.670 15.334 1.00 98.12 165 LEU A N 1
ATOM 1339 C CA . LEU A 1 165 ? -8.526 2.435 14.684 1.00 98.12 165 LEU A CA 1
ATOM 1340 C C . LEU A 1 165 ? -8.727 1.444 13.541 1.00 98.12 165 LEU A C 1
ATOM 1342 O O . LEU A 1 165 ? -9.341 0.397 13.759 1.00 98.12 165 LEU A O 1
ATOM 1346 N N . VAL A 1 166 ? -8.241 1.786 12.352 1.00 98.19 166 VAL A N 1
ATOM 1347 C CA . VAL A 1 166 ? -8.426 0.980 11.148 1.00 98.19 166 VAL A CA 1
ATOM 1348 C C . VAL A 1 166 ? -7.077 0.737 10.483 1.00 98.19 166 VAL A C 1
ATOM 1350 O O . VAL A 1 166 ? -6.358 1.695 10.214 1.00 98.19 166 VAL A O 1
ATOM 1353 N N . GLU A 1 167 ? -6.789 -0.535 10.219 1.00 97.44 167 GLU A N 1
ATOM 1354 C CA . GLU A 1 167 ? -5.700 -1.005 9.355 1.00 97.44 167 GLU A CA 1
ATOM 1355 C C . GLU A 1 167 ? -6.286 -1.470 8.017 1.00 97.44 167 GLU A C 1
ATOM 1357 O O . GLU A 1 167 ? -7.406 -1.999 7.977 1.00 97.44 167 GLU A O 1
ATOM 1362 N N . VAL A 1 168 ? -5.540 -1.323 6.928 1.00 95.62 168 VAL A N 1
ATOM 1363 C CA . VAL A 1 168 ? -5.955 -1.726 5.588 1.00 95.62 168 VAL A CA 1
ATOM 1364 C C . VAL A 1 168 ? -5.004 -2.782 5.025 1.00 95.62 168 VAL A C 1
ATOM 1366 O O . VAL A 1 168 ? -3.930 -2.472 4.552 1.00 95.62 168 VAL A O 1
ATOM 1369 N N . GLU A 1 169 ? -5.477 -4.027 5.053 1.00 93.00 169 GLU A N 1
ATOM 1370 C CA . GLU A 1 169 ? -5.009 -5.253 4.390 1.00 93.00 169 GLU A CA 1
ATOM 1371 C C . GLU A 1 169 ? -5.388 -5.484 2.916 1.00 93.00 169 GLU A C 1
ATOM 1373 O O . GLU A 1 169 ? -6.582 -5.581 2.661 1.00 93.00 169 GLU A O 1
ATOM 1378 N N . GLU A 1 170 ? -4.517 -5.774 1.944 1.00 88.25 170 GLU A N 1
ATOM 1379 C CA . GLU A 1 170 ? -5.004 -6.459 0.723 1.00 88.25 170 GLU A CA 1
ATOM 1380 C C . GLU A 1 170 ? -5.538 -7.859 1.086 1.00 88.25 170 GLU A C 1
ATOM 1382 O O . GLU A 1 170 ? -6.684 -8.209 0.783 1.00 88.25 170 GLU A O 1
ATOM 1387 N N . ILE A 1 171 ? -4.725 -8.638 1.808 1.00 91.25 171 ILE A N 1
ATOM 1388 C CA . ILE A 1 171 ? -5.096 -9.934 2.388 1.00 91.25 171 ILE A CA 1
ATOM 1389 C C . ILE A 1 171 ? -4.804 -9.883 3.884 1.00 91.25 171 ILE A C 1
ATOM 1391 O O . ILE A 1 171 ? -3.646 -9.851 4.297 1.00 91.25 171 ILE A O 1
ATOM 1395 N N . VAL A 1 172 ? -5.848 -9.949 4.708 1.00 93.44 172 VAL A N 1
ATOM 1396 C CA . VAL A 1 172 ? -5.715 -9.834 6.163 1.00 93.44 172 VAL A CA 1
ATOM 1397 C C . VAL A 1 172 ? -5.041 -11.075 6.742 1.00 93.44 172 VAL A C 1
ATOM 1399 O O . VAL A 1 172 ? -5.604 -12.175 6.705 1.00 93.44 172 VAL A O 1
ATOM 1402 N N . ARG A 1 173 ? -3.851 -10.868 7.317 1.00 92.38 173 ARG A N 1
ATOM 1403 C CA . ARG A 1 173 ? -3.015 -11.889 7.967 1.00 92.38 173 ARG A CA 1
ATOM 1404 C C . ARG A 1 173 ? -2.756 -11.566 9.441 1.00 92.38 173 ARG A C 1
ATOM 1406 O O . ARG A 1 173 ? -2.914 -10.432 9.884 1.00 92.38 173 ARG A O 1
ATOM 1413 N N . GLU A 1 174 ? -2.247 -12.543 10.192 1.00 91.19 174 GLU A N 1
ATOM 1414 C CA . GLU A 1 174 ? -1.854 -12.390 11.610 1.00 91.19 174 GLU A CA 1
ATOM 1415 C C . GLU A 1 174 ? -0.885 -11.224 11.885 1.00 91.19 174 GLU A C 1
ATOM 1417 O O . GLU A 1 174 ? -0.883 -10.661 12.985 1.00 91.19 174 GLU A O 1
ATOM 1422 N N . LYS A 1 175 ? -0.082 -10.828 10.887 1.00 90.19 175 LYS A N 1
ATOM 1423 C CA . LYS A 1 175 ? 0.806 -9.663 10.989 1.00 90.19 175 LYS A CA 1
ATOM 1424 C C . LYS A 1 175 ? 0.011 -8.372 11.230 1.00 90.19 175 LYS A C 1
ATOM 1426 O O . LYS A 1 175 ? 0.323 -7.670 12.188 1.00 90.19 175 LYS A O 1
ATOM 1431 N N . ALA A 1 176 ? -1.037 -8.119 10.442 1.00 92.31 176 ALA A N 1
ATOM 1432 C CA . ALA A 1 176 ? -1.894 -6.938 10.572 1.00 92.31 176 ALA A CA 1
ATOM 1433 C C . ALA A 1 176 ? -2.574 -6.881 11.952 1.00 92.31 176 ALA A C 1
ATOM 1435 O O . ALA A 1 176 ? -2.624 -5.839 12.595 1.00 92.31 176 ALA A O 1
ATOM 1436 N N . ILE A 1 177 ? -3.005 -8.034 12.476 1.00 95.94 177 ILE A N 1
ATOM 1437 C CA . ILE A 1 177 ? -3.577 -8.155 13.829 1.00 95.94 177 ILE A CA 1
ATOM 1438 C C . ILE A 1 177 ? -2.553 -7.725 14.887 1.00 95.94 177 ILE A C 1
ATOM 1440 O O . ILE A 1 177 ? -2.861 -6.943 15.785 1.00 95.94 177 ILE A O 1
ATOM 1444 N N . THR A 1 178 ? -1.321 -8.224 14.777 1.00 94.25 178 THR A N 1
ATOM 1445 C CA . THR A 1 178 ? -0.242 -7.912 15.727 1.00 94.25 178 THR A CA 1
ATOM 1446 C C . THR A 1 178 ? 0.135 -6.429 15.678 1.00 94.25 178 THR A C 1
ATOM 1448 O O . THR A 1 178 ? 0.302 -5.803 16.726 1.00 94.25 178 THR A O 1
ATOM 1451 N N . GLN A 1 179 ? 0.225 -5.860 14.475 1.00 91.38 179 GLN A N 1
ATOM 1452 C CA . GLN A 1 179 ? 0.508 -4.444 14.240 1.00 91.38 179 GLN A CA 1
ATOM 1453 C C . GLN A 1 179 ? -0.585 -3.550 14.835 1.00 91.38 179 GLN A C 1
ATOM 1455 O O . GLN A 1 179 ? -0.293 -2.675 15.654 1.00 91.38 179 GLN A O 1
ATOM 1460 N N . LEU A 1 180 ? -1.849 -3.850 14.536 1.00 96.00 180 LEU A N 1
ATOM 1461 C CA . LEU A 1 180 ? -2.998 -3.109 15.045 1.00 96.00 180 LEU A CA 1
ATOM 1462 C C . LEU A 1 180 ? -3.058 -3.122 16.582 1.00 96.00 180 LEU A C 1
ATOM 1464 O O . LEU A 1 180 ? -3.288 -2.085 17.206 1.00 96.00 180 LEU A O 1
ATOM 1468 N N . LEU A 1 181 ? -2.775 -4.267 17.216 1.00 96.06 181 LEU A N 1
ATOM 1469 C CA . LEU A 1 181 ? -2.692 -4.379 18.679 1.00 96.06 181 LEU A CA 1
ATOM 1470 C C . LEU A 1 181 ? -1.539 -3.558 19.275 1.00 96.06 181 LEU A C 1
ATOM 1472 O O . LEU A 1 181 ? -1.699 -2.952 20.341 1.00 96.06 181 LEU A O 1
ATOM 1476 N N . ALA A 1 182 ? -0.381 -3.523 18.611 1.00 93.31 182 ALA A N 1
ATOM 1477 C CA . ALA A 1 182 ? 0.759 -2.723 19.049 1.00 93.31 182 ALA A CA 1
ATOM 1478 C C . ALA A 1 182 ? 0.430 -1.222 19.011 1.00 93.31 182 ALA A C 1
ATOM 1480 O O . ALA A 1 182 ? 0.639 -0.522 20.007 1.00 93.31 182 ALA A O 1
ATOM 1481 N N . LEU A 1 183 ? -0.165 -0.745 17.914 1.00 94.94 183 LEU A N 1
ATOM 1482 C CA . LEU A 1 183 ? -0.625 0.639 17.766 1.00 94.94 183 LEU A CA 1
ATOM 1483 C C . LEU A 1 183 ? -1.697 0.984 18.806 1.00 94.94 183 LEU A C 1
ATOM 1485 O O . LEU A 1 183 ? -1.591 1.997 19.503 1.00 94.94 183 LEU A O 1
ATOM 1489 N N . ALA A 1 184 ? -2.685 0.105 18.988 1.00 95.06 184 ALA A N 1
ATOM 1490 C CA . ALA A 1 184 ? -3.747 0.276 19.972 1.00 95.06 184 ALA A CA 1
ATOM 1491 C C . ALA A 1 184 ? -3.205 0.431 21.398 1.00 95.06 184 ALA A C 1
ATOM 1493 O O . ALA A 1 184 ? -3.673 1.287 22.154 1.00 95.06 184 ALA A O 1
ATOM 1494 N N . LYS A 1 185 ? -2.181 -0.349 21.764 1.00 94.00 185 LYS A N 1
ATOM 1495 C CA . LYS A 1 185 ? -1.508 -0.224 23.061 1.00 94.00 185 LYS A CA 1
ATOM 1496 C C . LYS A 1 185 ? -0.862 1.151 23.229 1.00 94.00 185 LYS A C 1
ATOM 1498 O O . LYS A 1 185 ? -1.042 1.769 24.274 1.00 94.00 185 LYS A O 1
ATOM 1503 N N . VAL A 1 186 ? -0.158 1.657 22.215 1.00 92.50 186 VAL A N 1
ATOM 1504 C CA . VAL A 1 186 ? 0.476 2.984 22.292 1.00 92.50 186 VAL A CA 1
ATOM 1505 C C . VAL A 1 186 ? -0.562 4.101 22.385 1.00 92.50 186 VAL A C 1
ATOM 1507 O O . VAL A 1 186 ? -0.388 5.035 23.166 1.00 92.50 186 VAL A O 1
ATOM 1510 N N . LEU A 1 187 ? -1.660 4.010 21.633 1.00 92.31 187 LEU A N 1
ATOM 1511 C CA . LEU A 1 187 ? -2.756 4.976 21.722 1.00 92.31 187 LEU A CA 1
ATOM 1512 C C . LEU A 1 187 ? -3.397 4.965 23.113 1.00 92.31 187 LEU A C 1
ATOM 1514 O O . LEU A 1 187 ? -3.607 6.027 23.701 1.00 92.31 187 LEU A O 1
ATOM 1518 N N . LYS A 1 188 ? -3.619 3.778 23.685 1.00 92.44 188 LYS A N 1
ATOM 1519 C CA . LYS A 1 188 ? -4.128 3.629 25.050 1.00 92.44 188 LYS A CA 1
ATOM 1520 C C . LYS A 1 188 ? -3.176 4.226 26.090 1.00 92.44 188 LYS A C 1
ATOM 1522 O O . LYS A 1 188 ? -3.642 4.944 26.972 1.00 92.44 188 LYS A O 1
ATOM 1527 N N . ASP A 1 189 ? -1.867 3.995 25.962 1.00 91.12 189 ASP A N 1
ATOM 1528 C CA . ASP A 1 189 ? -0.839 4.606 26.822 1.00 91.12 189 ASP A CA 1
ATOM 1529 C C . ASP A 1 189 ? -0.869 6.150 26.735 1.00 91.12 189 ASP A C 1
ATOM 1531 O O . ASP A 1 189 ? -0.603 6.834 27.720 1.00 91.12 189 ASP A O 1
ATOM 1535 N N . LYS A 1 190 ? -1.246 6.709 25.573 1.00 89.31 190 LYS A N 1
ATOM 1536 C CA . LYS A 1 190 ? -1.456 8.154 25.346 1.00 89.31 190 LYS A CA 1
ATOM 1537 C C . LYS A 1 190 ? -2.832 8.662 25.813 1.00 89.31 190 LYS A C 1
ATOM 1539 O O . LYS A 1 190 ? -3.174 9.814 25.559 1.00 89.31 190 LYS A O 1
ATOM 1544 N N . GLY A 1 191 ? -3.634 7.828 26.477 1.00 89.12 191 GLY A N 1
ATOM 1545 C CA . GLY A 1 191 ? -4.969 8.182 26.971 1.00 89.1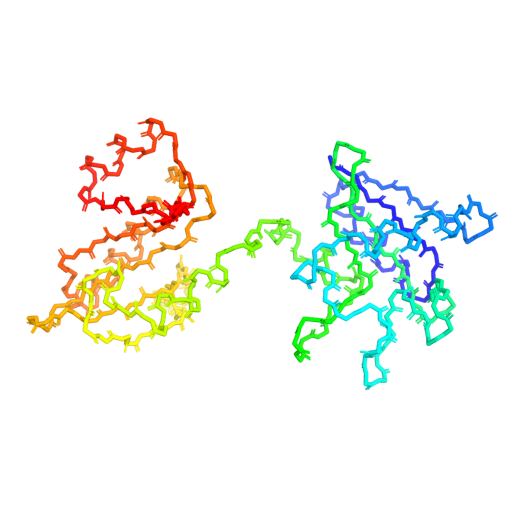2 191 GLY A CA 1
ATOM 1546 C C . GLY A 1 191 ? -6.065 8.178 25.901 1.00 89.12 191 GLY A C 1
ATOM 1547 O O . GLY A 1 191 ? -7.190 8.600 26.168 1.00 89.12 191 GLY A O 1
ATOM 1548 N N . ILE A 1 192 ? -5.774 7.693 24.692 1.00 89.81 192 ILE A N 1
ATOM 1549 C CA . ILE A 1 192 ? -6.756 7.594 23.615 1.00 89.81 192 ILE A CA 1
ATOM 1550 C C . ILE A 1 192 ? -7.565 6.311 23.811 1.00 89.81 192 ILE A C 1
ATOM 1552 O O . ILE A 1 192 ? -7.048 5.198 23.713 1.00 89.81 192 ILE A O 1
ATOM 1556 N N . LYS A 1 193 ? -8.863 6.466 24.082 1.00 89.19 193 LYS A N 1
ATOM 1557 C CA . LYS A 1 193 ? -9.789 5.343 24.242 1.00 89.19 193 LYS A CA 1
ATOM 1558 C C . LYS A 1 193 ? -10.317 4.890 22.880 1.00 89.19 193 LYS A C 1
ATOM 1560 O O . LYS A 1 193 ? -11.101 5.594 22.245 1.00 89.19 193 LYS A O 1
ATOM 1565 N N . LEU A 1 194 ? -9.903 3.697 22.465 1.00 94.56 194 LEU A N 1
ATOM 1566 C CA . LEU A 1 194 ? -10.442 3.020 21.289 1.00 94.56 194 LEU A CA 1
ATOM 1567 C C . LEU A 1 194 ? -11.741 2.294 21.656 1.00 94.56 194 LEU A C 1
ATOM 1569 O O . LEU A 1 194 ? -11.805 1.601 22.671 1.00 94.56 194 LEU A O 1
ATOM 1573 N N . SER A 1 195 ? -12.770 2.470 20.833 1.00 94.19 195 SER A N 1
ATOM 1574 C CA . SER A 1 195 ? -14.026 1.711 20.911 1.00 94.19 195 SER A CA 1
ATOM 1575 C C . SER A 1 195 ? -13.983 0.449 20.064 1.00 94.19 195 SER A C 1
ATOM 1577 O O . SER A 1 195 ? -14.572 -0.559 20.439 1.00 94.19 195 SER A O 1
ATOM 1579 N N . ARG A 1 196 ? -13.294 0.523 18.922 1.00 96.31 196 ARG A N 1
ATOM 1580 C CA . ARG A 1 196 ? -13.225 -0.527 17.912 1.00 96.31 196 ARG A CA 1
ATOM 1581 C C . ARG A 1 196 ? -11.851 -0.529 17.261 1.00 96.31 196 ARG A C 1
ATOM 1583 O O . ARG A 1 196 ? -11.210 0.518 17.127 1.00 96.31 196 ARG A O 1
ATOM 1590 N N . MET A 1 197 ? -11.440 -1.719 16.856 1.00 98.25 197 MET A N 1
ATOM 1591 C CA . MET A 1 197 ? -10.253 -1.975 16.054 1.00 98.25 197 MET A CA 1
ATOM 1592 C C . MET A 1 197 ? -10.718 -2.763 14.838 1.00 98.25 197 MET A C 1
ATOM 1594 O O . MET A 1 197 ? -11.358 -3.802 14.998 1.00 98.25 197 MET A O 1
ATOM 1598 N N . ILE A 1 198 ? -10.448 -2.245 13.648 1.00 98.31 198 ILE A N 1
ATOM 1599 C CA . ILE A 1 198 ? -10.937 -2.804 12.391 1.00 98.31 198 ILE A CA 1
ATOM 1600 C C . ILE A 1 198 ? -9.739 -3.093 11.493 1.00 98.31 198 ILE A C 1
ATOM 1602 O O . ILE A 1 198 ? -8.830 -2.275 11.396 1.00 98.31 198 ILE A O 1
ATOM 1606 N N . ILE A 1 199 ? -9.756 -4.232 10.810 1.00 98.25 199 ILE A N 1
ATOM 1607 C CA . ILE A 1 199 ? -8.910 -4.468 9.642 1.00 98.25 199 ILE A CA 1
ATOM 1608 C C . ILE A 1 199 ? -9.828 -4.580 8.430 1.00 98.25 199 ILE A C 1
ATOM 1610 O O . ILE A 1 199 ? -10.730 -5.422 8.410 1.00 98.25 199 ILE A O 1
ATOM 1614 N N . VAL A 1 200 ? -9.616 -3.731 7.429 1.00 97.81 200 VAL A N 1
ATOM 1615 C CA . VAL A 1 200 ? -10.339 -3.780 6.155 1.00 97.81 200 VAL A CA 1
ATOM 1616 C C . VAL A 1 200 ? -9.477 -4.493 5.122 1.00 97.81 200 VAL A C 1
ATOM 1618 O O . VAL A 1 200 ? -8.295 -4.191 5.021 1.00 97.81 200 VAL A O 1
ATOM 1621 N N . GLY A 1 201 ? -10.050 -5.412 4.342 1.00 95.56 201 GLY A N 1
ATOM 1622 C CA . GLY A 1 201 ? -9.324 -6.004 3.218 1.00 95.56 201 GLY A CA 1
ATOM 1623 C C . GLY A 1 201 ? -10.153 -6.726 2.169 1.00 95.56 201 GLY A C 1
ATOM 1624 O O . GLY A 1 201 ? -11.382 -6.743 2.240 1.00 95.56 201 GLY A O 1
ATOM 1625 N N . LEU A 1 202 ? -9.490 -7.308 1.164 1.00 93.88 202 LEU A N 1
ATOM 1626 C CA . LEU A 1 202 ? -10.159 -8.035 0.073 1.00 93.88 202 LEU A CA 1
ATOM 1627 C C . LEU A 1 202 ? -10.433 -9.495 0.438 1.00 93.88 202 LEU A C 1
ATOM 1629 O O . LEU A 1 202 ? -11.478 -10.041 0.077 1.00 93.88 202 LEU A O 1
ATOM 1633 N N . ASP A 1 203 ? -9.513 -10.123 1.170 1.00 93.31 203 ASP A N 1
ATOM 1634 C CA . ASP A 1 203 ? -9.637 -11.517 1.591 1.00 93.31 203 ASP A CA 1
ATOM 1635 C C . ASP A 1 203 ? -8.955 -11.785 2.941 1.00 93.31 203 ASP A C 1
ATOM 1637 O O . ASP A 1 203 ? -8.207 -10.956 3.461 1.00 93.31 203 ASP A O 1
ATOM 1641 N N . THR A 1 204 ? -9.226 -12.947 3.533 1.00 94.94 204 THR A N 1
ATOM 1642 C CA . THR A 1 204 ? -8.615 -13.388 4.792 1.00 94.94 204 THR A CA 1
ATOM 1643 C C . THR A 1 204 ? -8.695 -14.906 4.949 1.00 94.94 204 THR A C 1
ATOM 1645 O O . THR A 1 204 ? -9.646 -15.550 4.505 1.00 94.94 204 THR A O 1
ATOM 1648 N N . ASP A 1 205 ? -7.702 -15.496 5.614 1.00 90.75 205 ASP A N 1
ATOM 1649 C CA . ASP A 1 205 ? -7.715 -16.917 5.947 1.00 90.75 205 ASP A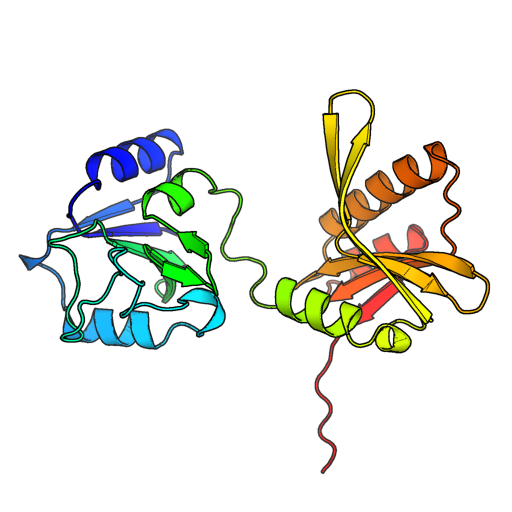 CA 1
ATOM 1650 C C . ASP A 1 205 ? -8.441 -17.200 7.282 1.00 90.75 205 ASP A C 1
ATOM 1652 O O . ASP A 1 205 ? -8.613 -16.331 8.142 1.00 90.75 205 ASP A O 1
ATOM 1656 N N . PHE A 1 206 ? -8.865 -18.452 7.483 1.00 93.56 206 PHE A N 1
ATOM 1657 C CA . PHE A 1 206 ? -9.611 -18.858 8.681 1.00 93.56 206 PHE A CA 1
ATOM 1658 C C . PHE A 1 206 ? -8.823 -18.680 9.991 1.00 93.56 206 PHE A C 1
ATOM 1660 O O . PHE A 1 206 ? -9.413 -18.397 11.037 1.00 93.56 206 PHE A O 1
ATOM 1667 N N . LYS A 1 207 ? -7.496 -18.845 9.954 1.00 94.94 207 LYS A N 1
ATOM 1668 C CA . LYS A 1 207 ? -6.630 -18.704 11.129 1.00 94.94 207 LYS A CA 1
ATOM 1669 C C . LYS A 1 207 ? -6.593 -17.239 11.571 1.00 94.94 207 LYS A C 1
ATOM 1671 O O . LYS A 1 207 ? -6.836 -16.955 12.743 1.00 94.94 207 LYS A O 1
ATOM 1676 N N . SER A 1 208 ? -6.398 -16.328 10.620 1.00 93.81 208 SER A N 1
ATOM 1677 C CA . SER A 1 208 ? -6.412 -14.877 10.823 1.00 93.81 208 SER A CA 1
ATOM 1678 C C . SER A 1 208 ? -7.779 -14.386 11.315 1.00 93.81 208 SER A C 1
ATOM 1680 O O . SER A 1 208 ? -7.844 -13.649 12.298 1.00 93.81 208 SER A O 1
ATOM 1682 N N . LEU A 1 209 ? -8.886 -14.880 10.743 1.00 96.44 209 LEU A N 1
ATOM 1683 C CA . LEU A 1 209 ? -10.244 -14.605 11.242 1.00 96.44 209 LEU A CA 1
ATOM 1684 C C . LEU A 1 209 ? -10.432 -14.992 12.712 1.00 96.44 209 LEU A C 1
ATOM 1686 O O . LEU A 1 209 ? -10.996 -14.226 13.498 1.00 96.44 209 LEU A O 1
ATOM 1690 N N . LYS A 1 210 ? -9.967 -16.186 13.093 1.00 97.06 210 LYS A N 1
ATOM 1691 C CA . LYS A 1 210 ? -10.071 -16.670 14.472 1.00 97.06 210 LYS A CA 1
ATOM 1692 C C . LYS A 1 210 ? -9.240 -15.811 15.429 1.00 97.06 210 LYS A C 1
ATOM 1694 O O . LYS A 1 210 ? -9.763 -15.398 16.461 1.00 97.06 210 LYS A O 1
ATOM 1699 N N . ALA A 1 211 ? -7.995 -15.505 15.065 1.00 96.81 211 ALA A N 1
ATOM 1700 C CA . ALA A 1 211 ? -7.106 -14.669 15.868 1.00 96.81 211 ALA A CA 1
ATOM 1701 C C . ALA A 1 211 ? -7.673 -13.254 16.076 1.00 96.81 211 ALA A C 1
ATOM 1703 O O . ALA A 1 211 ? -7.656 -12.741 17.194 1.00 96.81 211 ALA A O 1
ATOM 1704 N N . ALA A 1 212 ? -8.243 -12.643 15.032 1.00 97.50 212 ALA A N 1
ATOM 1705 C CA . ALA A 1 212 ? -8.852 -11.318 15.131 1.00 97.50 212 ALA A CA 1
ATOM 1706 C C . ALA A 1 212 ? -10.056 -11.325 16.078 1.00 97.50 212 ALA A C 1
ATOM 1708 O O . ALA A 1 212 ? -10.156 -10.476 16.963 1.00 97.50 212 ALA A O 1
ATOM 1709 N N . LYS A 1 213 ? -10.922 -12.340 15.961 1.00 97.19 213 LYS A N 1
ATOM 1710 C CA . LYS A 1 213 ? -12.073 -12.509 16.855 1.00 97.19 213 LYS A CA 1
ATOM 1711 C C . LYS A 1 213 ? -11.650 -12.639 18.320 1.00 97.19 213 LYS A C 1
ATOM 1713 O O . LYS A 1 213 ? -12.258 -12.009 19.180 1.00 97.19 213 LYS A O 1
ATOM 1718 N N . GLU A 1 214 ? -10.624 -13.439 18.609 1.00 97.06 214 GLU A N 1
ATOM 1719 C CA . GLU A 1 214 ? -10.086 -13.605 19.969 1.00 97.06 214 GLU A CA 1
ATOM 1720 C C . GLU A 1 214 ? -9.476 -12.305 20.516 1.00 97.06 214 GLU A C 1
ATOM 1722 O O . GLU A 1 214 ? -9.587 -12.025 21.708 1.00 97.06 214 GLU A O 1
ATOM 1727 N N . ALA A 1 215 ? -8.898 -11.478 19.643 1.00 96.25 215 ALA A N 1
ATOM 1728 C CA . ALA A 1 215 ? -8.319 -10.182 19.986 1.00 96.25 215 ALA A CA 1
ATOM 1729 C C . ALA A 1 215 ? -9.341 -9.027 20.071 1.00 96.25 215 ALA A C 1
ATOM 1731 O O . ALA A 1 215 ? -8.956 -7.898 20.383 1.00 96.25 215 ALA A O 1
ATOM 1732 N N . GLY A 1 216 ? -10.626 -9.275 19.792 1.00 97.06 216 GLY A N 1
ATOM 1733 C CA . GLY A 1 216 ? -11.649 -8.225 19.731 1.00 97.06 216 GLY A CA 1
ATOM 1734 C C . GLY A 1 216 ? -11.461 -7.260 18.555 1.00 97.06 216 GLY A C 1
ATOM 1735 O O . GLY A 1 216 ? -11.819 -6.088 18.659 1.00 97.06 216 GLY A O 1
ATOM 1736 N N . ILE A 1 217 ? -10.868 -7.743 17.461 1.00 98.31 217 ILE A N 1
ATOM 1737 C CA . ILE A 1 217 ? -10.665 -7.009 16.211 1.00 98.31 217 ILE A CA 1
ATOM 1738 C C . ILE A 1 217 ? -11.733 -7.438 15.206 1.00 98.31 217 ILE A C 1
ATOM 1740 O O . ILE A 1 217 ? -11.976 -8.626 14.986 1.00 98.31 217 ILE A O 1
ATOM 1744 N N . GLU A 1 218 ? -12.363 -6.456 14.575 1.00 98.06 218 GLU A N 1
ATOM 1745 C CA . GLU A 1 218 ? -13.319 -6.668 13.497 1.00 98.06 218 GLU A CA 1
ATOM 1746 C C . GLU A 1 218 ? -12.574 -6.816 12.167 1.00 98.06 218 GLU A C 1
ATOM 1748 O O . GLU A 1 218 ? -11.716 -5.999 11.842 1.00 98.06 218 GLU A O 1
ATOM 1753 N N . ILE A 1 219 ? -12.927 -7.820 11.362 1.00 97.62 219 ILE A N 1
ATOM 1754 C CA . ILE A 1 219 ? -12.449 -7.922 9.977 1.00 97.62 219 ILE A CA 1
ATOM 1755 C C . ILE A 1 219 ? -13.592 -7.555 9.040 1.00 97.62 219 ILE A C 1
ATOM 1757 O O . ILE A 1 219 ? -14.656 -8.176 9.064 1.00 97.62 219 ILE A O 1
ATOM 1761 N N . TRP A 1 220 ? -13.352 -6.550 8.207 1.00 97.56 220 TRP A N 1
ATOM 1762 C CA . TRP A 1 220 ? -14.296 -6.034 7.227 1.00 97.56 220 TRP A CA 1
ATOM 1763 C C . TRP A 1 220 ? -13.784 -6.347 5.827 1.00 97.56 220 TRP A C 1
ATOM 1765 O O . TRP A 1 220 ? -12.641 -6.055 5.488 1.00 97.56 220 TRP A O 1
ATOM 1775 N N . ARG A 1 221 ? -14.638 -6.952 5.000 1.00 95.50 221 ARG A N 1
ATOM 1776 C CA . ARG A 1 221 ? -14.264 -7.355 3.644 1.00 95.50 221 ARG A CA 1
ATOM 1777 C C . ARG A 1 221 ? -14.885 -6.439 2.601 1.00 95.50 221 ARG A C 1
ATOM 1779 O O . ARG A 1 221 ? -16.110 -6.330 2.537 1.00 95.50 221 ARG A O 1
ATOM 1786 N N . VAL A 1 222 ? -14.058 -5.871 1.731 1.00 94.25 222 VAL A N 1
ATOM 1787 C CA . VAL A 1 222 ? -14.510 -5.169 0.527 1.00 94.25 222 VAL A C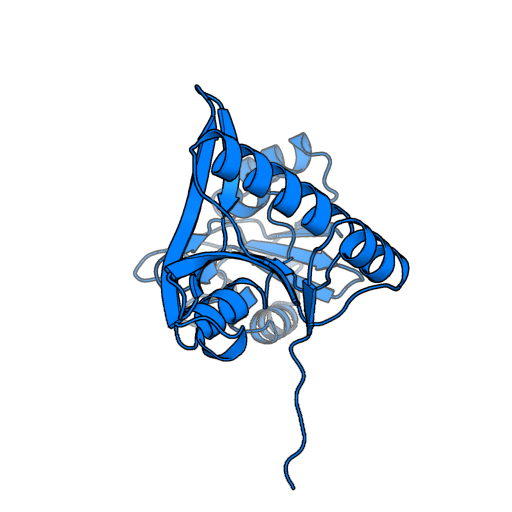A 1
ATOM 1788 C C . VAL A 1 222 ? -14.880 -6.208 -0.529 1.00 94.25 222 VAL A C 1
ATOM 1790 O O . VAL A 1 222 ? -14.086 -7.083 -0.867 1.00 94.25 222 VAL A O 1
ATOM 1793 N N . ARG A 1 223 ? -16.106 -6.133 -1.052 1.00 92.94 223 ARG A N 1
ATOM 1794 C CA . ARG A 1 223 ? -16.600 -7.036 -2.099 1.00 92.94 223 ARG A CA 1
ATOM 1795 C C . ARG A 1 223 ? -17.334 -6.259 -3.181 1.00 92.94 223 ARG A C 1
ATOM 1797 O O . ARG A 1 223 ? -17.990 -5.262 -2.893 1.00 92.94 223 ARG A O 1
ATOM 1804 N N . LEU A 1 224 ? -17.271 -6.762 -4.408 1.00 90.25 224 LEU A N 1
ATOM 1805 C CA . LEU A 1 224 ? -18.149 -6.313 -5.482 1.00 90.25 224 LEU A CA 1
ATOM 1806 C C . LEU A 1 224 ? -19.470 -7.078 -5.410 1.00 90.25 224 LEU A C 1
ATOM 1808 O O . LEU A 1 224 ? -19.489 -8.288 -5.184 1.00 90.25 224 LEU A O 1
ATOM 1812 N N . GLU A 1 225 ? -20.568 -6.366 -5.630 1.00 93.25 225 GLU A N 1
ATOM 1813 C CA . GLU A 1 225 ? -21.910 -6.933 -5.699 1.00 93.25 225 GLU A CA 1
ATOM 1814 C C . GLU A 1 225 ? -22.536 -6.569 -7.048 1.00 93.25 225 GLU A C 1
ATOM 1816 O O . GLU A 1 225 ? -22.520 -5.408 -7.461 1.00 93.25 225 GLU A O 1
ATOM 1821 N N . LYS A 1 226 ? -23.045 -7.573 -7.770 1.00 91.75 226 LYS A N 1
ATOM 1822 C CA . LYS A 1 226 ? -23.738 -7.365 -9.044 1.00 91.75 226 LYS A CA 1
ATOM 1823 C C . LYS A 1 226 ? -25.162 -6.905 -8.745 1.00 91.75 226 LYS A C 1
ATOM 1825 O O . LYS A 1 226 ? -25.933 -7.660 -8.165 1.00 91.75 226 LYS A O 1
ATOM 1830 N N . LEU A 1 227 ? -25.497 -5.683 -9.153 1.00 91.50 227 LEU A N 1
ATOM 1831 C CA . LEU A 1 227 ? -26.804 -5.080 -8.865 1.00 91.50 227 LEU A CA 1
ATOM 1832 C C . LEU A 1 227 ? -27.890 -5.432 -9.894 1.00 91.50 227 LEU A C 1
ATOM 1834 O O . LEU A 1 227 ? -29.073 -5.267 -9.609 1.00 91.50 227 LEU A O 1
ATOM 1838 N N . THR A 1 228 ? -27.495 -5.907 -11.077 1.00 87.94 228 THR A N 1
ATOM 1839 C CA . THR A 1 228 ? -28.379 -6.291 -12.192 1.00 87.94 228 THR A CA 1
ATOM 1840 C C . THR A 1 228 ? -27.780 -7.458 -12.945 1.00 87.94 228 THR A C 1
ATOM 1842 O O . THR A 1 228 ? -26.622 -7.282 -13.391 1.00 87.94 228 THR A O 1
#

Radius of gyration: 20.89 Å; chains: 1; bounding box: 55×35×56 Å

Sequence (228 aa):
MYVVIIRGPGYEEVVKEITSKGISFHLVDSSIINEEELIREIRGLPPQIRGKIRYGKGKPLPLTRGGRLNYVNTAILLIYENDRLIDVYPKQLGERYFSPLDWSRDMEFKTSYLYEEPMVALLKDKPELVNARRVLKVHEEVIKGKEVIGEIDLLFEDDNGNKVLVEVEEIVREKAITQLLALAKVLKDKGIKLSRMIIVGLDTDFKSLKAAKEAGIEIWRVRLEKLT

pLDDT: mean 89.45, std 9.43, range [44.38, 98.31]

Foldseek 3Di:
DEKEKEAAPPVVVLVVLCVVVVGHYHYDYPVVDPFVVVLVLLVPADCLAAPDQEDQPPDHHQAHVVSTGPRHHAMKMFDDDPNHGLHIPQHDHPNDTRHSVNCSVPVVPDSPDSCQVVVLVVCQVPVVLVQFDHWDDAQDFQDDPHDGLDTQRTWTAHPVRAIEGEAEDQEQDPVSVVSQVSSVVSCVVVVRGHPAYEYEHAYYDPVSVVSCVVVRHHYHHDDDDDPD

Secondary structure (DSSP, 8-state):
-EEEEE--TTHHHHHHHHHHTT--EEEE-GGGS-HHHHHHHHHHS-HHHH-BSS--TTS--SB-TTSSB-TTTS-EEEEEETTEEEEEESEEETTEEE-HHHHHH-TT--S--TTHHHHHHHHHH-GGGGT-SEEEEEEEEEEETTEEEEEEEEEEE-TTS-EEEEEEEEEE-HHHHHHHHHHHHHHHHTT--EEEEEEEEEEE-HHHHHHHHHTT-EEEE-------